Protein AF-A0A7T1HYG7-F1 (afdb_monomer_lite)

Foldseek 3Di:
DQFQQPPQLPDDDDDDDPLCVVCQQPQAVPRHHSNLVSNLQSVLCVVFQWKKKAWAAQPDDDPDPVVLVVCVVVVNPSSHTHIDIARPVFFDDFDDPDVVHATQKTKGKFFQDPPPDPPPDDDDQPDSVNSSVVVNDRRVYDPVDCQRIWIKMKHFDDDPPAGFWIKIWIWHKDQDPPDPVRIDTDDIDMDIDGPHRHGRMDIGGSRPADVVDDDGPVVVVVVVVVVVVVVVVVVVVVVVVVPPPDPDPPQPQPPVGDGDDDDDDPDDDDDDDDDDDDDPDDDDDDDPDDDDDDDDDDDDDDDDDDDD

pLDDT: mean 71.28, std 21.86, range [27.3, 95.12]

Sequence (308 aa):
MRTYAGMLSRGSWISLPSSLSSVLTDVDGRGTDLGVFLASADLLVLRDGAALVLVLPPEHSWPSEGDRQEALRRGDRLSLPRLQLVPRANCLNWELPVSYGLPGLIVWREPVNQASSPEADTAEAHGTAGAVKQQIQALLGDADAPDRWLYRSLALLHSGDAVTGMQVAHHPVCIDPQASSGWRFEEPVASTFEGIHRLPACWYTSDCSAFGDGELPHLGLAHQYLNHFRCKSEYEELLSRTALPVGVRMGMVDAMGNSQPGLWCWARTPAWTSPPMRPLSSWRSGPARWRSTGPGCRSSTTPCAVMP

Radius of gyration: 33.4 Å; chains: 1; bounding box: 82×83×107 Å

Structure (mmCIF, N/CA/C/O backbone):
data_AF-A0A7T1HYG7-F1
#
_entry.id   AF-A0A7T1HYG7-F1
#
loop_
_atom_site.group_PDB
_atom_site.id
_atom_site.type_symbol
_atom_site.label_atom_id
_atom_site.label_alt_id
_atom_site.label_comp_id
_atom_site.label_asym_id
_atom_site.label_entity_id
_atom_site.label_seq_id
_atom_site.pdbx_PDB_ins_code
_atom_site.Cartn_x
_atom_site.Cartn_y
_atom_site.Cartn_z
_atom_site.occupancy
_atom_site.B_iso_or_equiv
_atom_site.auth_seq_id
_atom_site.auth_comp_id
_atom_site.auth_asym_id
_atom_site.auth_atom_id
_atom_site.pdbx_PDB_model_num
ATOM 1 N N . MET A 1 1 ? 6.549 -23.471 -7.612 1.00 33.97 1 MET A N 1
ATOM 2 C CA . MET A 1 1 ? 5.734 -22.764 -8.623 1.00 33.97 1 MET A CA 1
ATOM 3 C C . MET A 1 1 ? 6.206 -21.323 -8.639 1.00 33.97 1 MET A C 1
ATOM 5 O O . MET A 1 1 ? 6.203 -20.722 -7.580 1.00 33.97 1 MET A O 1
ATOM 9 N N . ARG A 1 2 ? 6.695 -20.806 -9.771 1.00 40.88 2 ARG A N 1
ATOM 10 C CA . ARG A 1 2 ? 7.005 -19.375 -9.919 1.00 40.88 2 ARG A CA 1
ATOM 11 C C . ARG A 1 2 ? 5.737 -18.713 -10.446 1.00 40.88 2 ARG A C 1
ATOM 13 O O . ARG A 1 2 ? 5.299 -19.066 -11.537 1.00 40.88 2 ARG A O 1
ATOM 20 N N . THR A 1 3 ? 5.098 -17.869 -9.650 1.00 43.62 3 THR A N 1
ATOM 21 C CA . THR A 1 3 ? 3.906 -17.125 -10.068 1.00 43.62 3 THR A CA 1
ATOM 22 C C . THR A 1 3 ? 4.304 -16.102 -11.133 1.00 43.62 3 THR A C 1
ATOM 24 O O . THR A 1 3 ? 5.306 -15.401 -11.013 1.00 43.62 3 THR A O 1
ATOM 27 N N . TYR A 1 4 ? 3.564 -16.077 -12.239 1.00 51.44 4 TYR A N 1
ATOM 28 C CA . TYR A 1 4 ? 3.819 -15.169 -13.353 1.00 51.44 4 TYR A CA 1
ATOM 29 C C . TYR A 1 4 ? 3.112 -13.843 -13.073 1.00 51.44 4 TYR A C 1
ATOM 31 O O . TYR A 1 4 ? 1.906 -13.825 -12.831 1.00 51.44 4 TYR A O 1
ATOM 39 N N . ALA A 1 5 ? 3.841 -12.732 -13.123 1.00 49.97 5 ALA A N 1
ATOM 40 C CA . ALA A 1 5 ? 3.214 -11.418 -13.118 1.00 49.97 5 ALA A CA 1
ATOM 41 C C . ALA A 1 5 ? 2.397 -11.200 -14.410 1.00 49.97 5 ALA A C 1
ATOM 43 O O . ALA A 1 5 ? 2.736 -11.746 -15.464 1.00 49.97 5 ALA A O 1
ATOM 44 N N . GLY A 1 6 ? 1.300 -10.439 -14.320 1.00 55.00 6 GLY A N 1
ATOM 45 C CA . GLY A 1 6 ? 0.281 -10.341 -15.379 1.00 55.00 6 GLY A CA 1
ATOM 46 C C . GLY A 1 6 ? -0.979 -11.177 -15.117 1.00 55.00 6 GLY A C 1
ATOM 47 O O . GLY A 1 6 ? -1.851 -11.273 -15.981 1.00 55.00 6 GLY A O 1
ATOM 48 N N . MET A 1 7 ? -1.069 -11.817 -13.946 1.00 59.44 7 MET A N 1
ATOM 49 C CA . MET A 1 7 ? -2.212 -12.640 -13.539 1.00 59.44 7 MET A CA 1
ATOM 50 C C . MET A 1 7 ? -3.442 -11.793 -13.190 1.00 59.44 7 MET A C 1
ATOM 52 O O . MET A 1 7 ? -4.563 -12.229 -13.444 1.00 59.44 7 MET A O 1
ATOM 56 N N . LEU A 1 8 ? -3.247 -10.590 -12.635 1.00 62.50 8 LEU A N 1
ATOM 57 C CA . LEU A 1 8 ? -4.354 -9.736 -12.198 1.00 62.50 8 LEU A CA 1
ATOM 58 C C . LEU A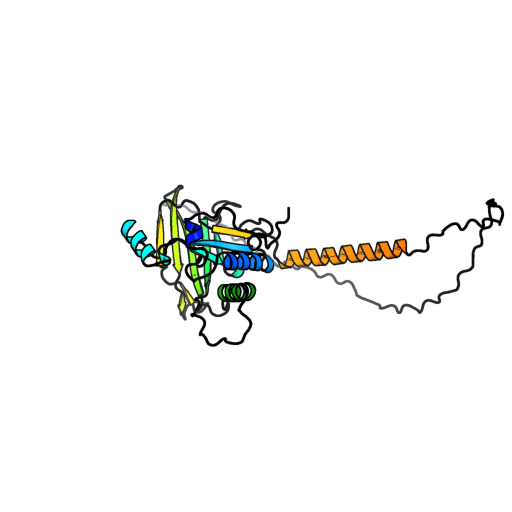 1 8 ? -4.967 -8.938 -13.357 1.00 62.50 8 LEU A C 1
ATOM 60 O O . LEU A 1 8 ? -6.163 -8.671 -13.349 1.00 62.50 8 LEU A O 1
ATOM 64 N N . SER A 1 9 ? -4.177 -8.603 -14.379 1.00 59.38 9 SER A N 1
ATOM 65 C CA . SER A 1 9 ? -4.611 -7.800 -15.535 1.00 59.38 9 SER A CA 1
ATOM 66 C C . SER A 1 9 ? -5.253 -8.582 -16.690 1.00 59.38 9 SER A C 1
ATOM 68 O O . SER A 1 9 ? -5.852 -7.973 -17.575 1.00 59.38 9 SER A O 1
ATOM 70 N N . ARG A 1 10 ? -5.139 -9.918 -16.723 1.00 57.75 10 ARG A N 1
ATOM 71 C CA . ARG A 1 10 ? -5.624 -10.764 -17.840 1.00 57.75 10 ARG A CA 1
ATOM 72 C C . ARG A 1 10 ? -6.901 -11.560 -17.548 1.00 57.75 10 ARG A C 1
ATOM 74 O O . ARG A 1 10 ? -7.353 -12.313 -18.410 1.00 57.75 10 ARG A O 1
ATOM 81 N N . GLY A 1 11 ? -7.479 -11.419 -16.357 1.00 59.69 11 GLY A N 1
ATOM 82 C CA . GLY A 1 11 ? -8.716 -12.103 -15.981 1.00 59.69 11 GLY A CA 1
ATOM 83 C C . GLY A 1 11 ? -9.961 -11.398 -16.523 1.00 59.69 11 GLY A C 1
ATOM 84 O O . GLY A 1 11 ? -10.092 -10.185 -16.398 1.00 59.69 11 GLY A O 1
ATOM 85 N N . SER A 1 12 ? -10.904 -12.158 -17.085 1.00 66.00 12 SER A N 1
ATOM 86 C CA . SER A 1 12 ? -12.291 -11.685 -17.173 1.00 66.00 12 SER A CA 1
ATOM 87 C C . SER A 1 12 ? -12.934 -11.838 -15.795 1.00 66.00 12 SER A C 1
ATOM 89 O O . SER A 1 12 ? -12.761 -12.864 -15.133 1.00 66.00 12 SER A O 1
ATOM 91 N N . TRP A 1 13 ? -13.628 -10.803 -15.326 1.00 71.56 13 TRP A N 1
ATOM 92 C CA . TRP A 1 13 ? -14.206 -10.809 -13.988 1.00 71.56 13 TRP A CA 1
ATOM 93 C C . TRP A 1 13 ? -15.435 -11.717 -13.944 1.00 71.56 13 TRP A C 1
ATOM 95 O O . TRP A 1 13 ? -16.441 -11.443 -14.596 1.00 71.56 13 TRP A O 1
ATOM 105 N N . ILE A 1 14 ? -15.371 -12.791 -13.160 1.00 74.50 14 ILE A N 1
ATOM 106 C CA . ILE A 1 14 ? -16.508 -13.687 -12.942 1.00 74.50 14 ILE A CA 1
ATOM 107 C C . ILE A 1 14 ? -17.106 -13.344 -11.577 1.00 74.50 14 ILE A C 1
ATOM 109 O O . ILE A 1 14 ? -16.410 -13.395 -10.565 1.00 74.50 14 ILE A O 1
ATOM 113 N N . SER A 1 15 ? -18.399 -13.004 -11.545 1.00 76.19 15 SER A N 1
ATOM 114 C CA . SER A 1 15 ? -19.173 -12.781 -10.309 1.00 76.19 15 SER A CA 1
ATOM 115 C C . SER A 1 15 ? -18.564 -11.758 -9.334 1.00 76.19 15 SER A C 1
ATOM 117 O O . SER A 1 15 ? -18.325 -12.065 -8.167 1.00 76.19 15 SER A O 1
ATOM 119 N N . LEU A 1 16 ? -18.316 -10.529 -9.797 1.00 79.81 16 LEU A N 1
ATOM 120 C CA . LEU A 1 16 ? -17.882 -9.449 -8.907 1.00 79.81 16 LEU A CA 1
ATOM 121 C C . LEU A 1 16 ? -18.952 -9.142 -7.845 1.00 79.81 16 LEU A C 1
ATOM 123 O O . LEU A 1 16 ? -20.131 -9.017 -8.187 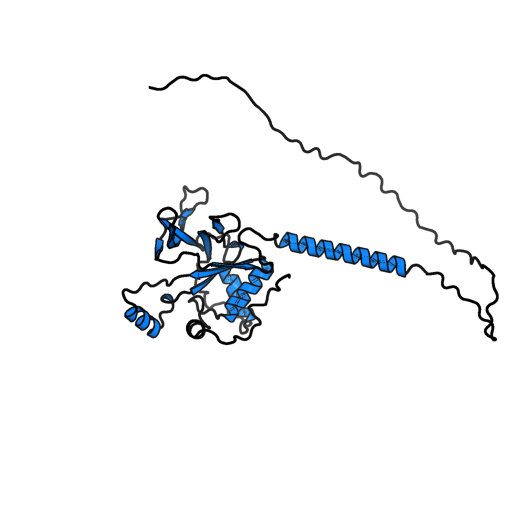1.00 79.81 16 LEU A O 1
ATOM 127 N N . PRO A 1 17 ? -18.563 -8.955 -6.570 1.00 83.38 17 PRO A N 1
ATOM 128 C CA . PRO A 1 17 ? -19.471 -8.453 -5.549 1.00 83.38 17 PRO A CA 1
ATOM 129 C C . PRO A 1 17 ? -20.102 -7.123 -5.974 1.00 83.38 17 PRO A C 1
ATOM 131 O O . PRO A 1 17 ? -19.456 -6.290 -6.618 1.00 83.38 17 PRO A O 1
ATOM 134 N N . SER A 1 18 ? -21.355 -6.892 -5.584 1.00 80.12 18 SER A N 1
ATOM 135 C CA . SER A 1 18 ? -22.083 -5.659 -5.916 1.00 80.12 18 SER A CA 1
ATOM 136 C C . SER A 1 18 ? -21.391 -4.404 -5.376 1.00 80.12 18 SER A C 1
ATOM 138 O O . SER A 1 18 ? -21.381 -3.376 -6.048 1.00 80.12 18 SER A O 1
ATOM 140 N N . SER A 1 19 ? -20.758 -4.510 -4.205 1.00 79.06 19 SER A N 1
ATOM 141 C CA . SER A 1 19 ? -19.979 -3.439 -3.575 1.00 79.06 19 SER A CA 1
ATOM 142 C C . SER A 1 19 ? -18.754 -3.016 -4.383 1.00 79.06 19 SER A C 1
ATOM 144 O O . SER A 1 19 ? -18.386 -1.850 -4.348 1.00 79.06 19 SER A O 1
ATOM 146 N N . LEU A 1 20 ? -18.126 -3.944 -5.107 1.00 80.19 20 LEU A N 1
ATOM 147 C CA . LEU A 1 20 ? -16.963 -3.658 -5.947 1.00 80.19 20 LEU A CA 1
ATOM 148 C C . LEU A 1 20 ? -17.396 -3.264 -7.364 1.00 80.19 20 LEU A C 1
ATOM 150 O O . LEU A 1 20 ? -16.819 -2.365 -7.965 1.00 80.19 20 LEU A O 1
ATOM 154 N N . SER A 1 21 ? -18.476 -3.871 -7.865 1.00 83.00 21 SER A N 1
ATOM 155 C CA . SER A 1 21 ? -19.067 -3.547 -9.169 1.00 83.00 21 SER A CA 1
ATOM 156 C C . SER A 1 21 ? -19.493 -2.076 -9.275 1.00 83.00 21 SER A C 1
ATOM 158 O O . SER A 1 21 ? -19.389 -1.486 -10.345 1.00 83.00 21 SER A O 1
ATOM 160 N N . SER A 1 22 ? -19.937 -1.461 -8.173 1.00 80.88 22 SER A N 1
ATOM 161 C CA . SER A 1 22 ? -20.346 -0.047 -8.126 1.00 80.88 22 SER A CA 1
ATOM 162 C C . SER A 1 22 ? -19.184 0.957 -8.096 1.00 80.88 22 SER A C 1
ATOM 164 O O . SER A 1 22 ? -19.414 2.169 -8.190 1.00 80.88 22 SER A O 1
ATOM 166 N N . VAL A 1 23 ? -17.950 0.466 -7.949 1.00 82.75 23 VAL A N 1
ATOM 167 C CA . VAL A 1 23 ? -16.724 1.260 -7.763 1.00 82.75 23 VAL A CA 1
ATOM 168 C C . VAL A 1 23 ? -15.646 0.859 -8.785 1.00 82.75 23 VAL A C 1
ATOM 170 O O . VAL A 1 23 ? -14.501 1.278 -8.688 1.00 82.75 23 VAL A O 1
ATOM 173 N N . LEU A 1 24 ? -16.001 0.070 -9.808 1.00 85.00 24 LEU A N 1
ATOM 174 C CA . LEU A 1 24 ? -15.048 -0.462 -10.790 1.00 85.00 24 LEU A CA 1
ATOM 175 C C . LEU A 1 24 ? -14.178 0.610 -11.446 1.00 85.00 24 LEU A C 1
ATOM 177 O O . LEU A 1 24 ? -12.996 0.375 -11.648 1.00 85.00 24 LEU A O 1
ATOM 181 N N . THR A 1 25 ? -14.754 1.773 -11.734 1.00 85.38 25 THR A N 1
ATOM 182 C CA . THR A 1 25 ? -14.077 2.883 -12.412 1.00 85.38 25 THR A CA 1
ATOM 183 C C . THR A 1 25 ? -13.401 3.869 -11.453 1.00 85.38 25 THR A C 1
ATOM 185 O O . THR A 1 25 ? -12.898 4.887 -11.912 1.00 85.38 25 THR A O 1
ATOM 188 N N . ASP A 1 26 ? -13.456 3.640 -10.137 1.00 87.25 26 ASP A N 1
ATOM 189 C CA . ASP A 1 26 ? -12.929 4.564 -9.123 1.00 87.25 26 ASP A CA 1
ATOM 190 C C . ASP A 1 26 ? -12.521 3.831 -7.833 1.00 87.25 26 ASP A C 1
ATOM 192 O O . ASP A 1 26 ? -13.062 4.063 -6.751 1.00 87.25 26 ASP A O 1
ATOM 196 N N . VAL A 1 27 ? -11.586 2.888 -7.942 1.00 88.12 27 VAL A N 1
ATOM 197 C CA . VAL A 1 27 ? -11.218 2.019 -6.810 1.00 88.12 27 VAL A CA 1
ATOM 198 C C . VAL A 1 27 ? -10.397 2.719 -5.732 1.00 88.12 27 VAL A C 1
ATOM 200 O O . VAL A 1 27 ? -10.366 2.259 -4.591 1.00 88.12 27 VAL A O 1
ATOM 203 N N . ASP A 1 28 ? -9.729 3.812 -6.085 1.00 85.31 28 ASP A N 1
ATOM 204 C CA . ASP A 1 28 ? -8.828 4.581 -5.226 1.00 85.31 28 ASP A CA 1
ATOM 205 C C . ASP A 1 28 ? -9.413 5.934 -4.785 1.00 85.31 28 ASP A C 1
ATOM 207 O O . ASP A 1 28 ? -8.754 6.678 -4.055 1.00 85.31 28 ASP A O 1
ATOM 211 N N . GLY A 1 29 ? -10.650 6.254 -5.190 1.00 81.88 29 GLY A N 1
ATOM 212 C CA . GLY A 1 29 ? -11.298 7.554 -4.971 1.00 81.88 29 GLY A CA 1
ATOM 213 C C . GLY A 1 29 ? -10.712 8.690 -5.813 1.00 81.88 29 GLY A C 1
ATOM 214 O O . GLY A 1 29 ? -10.966 9.856 -5.512 1.00 81.88 29 GLY A O 1
ATOM 215 N N . ARG A 1 30 ? -9.881 8.370 -6.815 1.00 79.06 30 ARG A N 1
ATOM 216 C CA . ARG A 1 30 ? -9.241 9.322 -7.737 1.00 79.06 30 ARG A CA 1
ATOM 217 C C . ARG A 1 30 ? -9.629 9.072 -9.201 1.00 79.06 30 ARG A C 1
ATOM 219 O O . ARG A 1 30 ? -9.096 9.730 -10.090 1.00 79.06 30 ARG A O 1
ATOM 226 N N . GLY A 1 31 ? -10.559 8.154 -9.454 1.00 82.31 31 GLY A N 1
ATOM 227 C CA . GLY A 1 31 ? -11.039 7.778 -10.782 1.00 82.31 31 GLY A CA 1
ATOM 228 C C . GLY A 1 31 ? -10.222 6.677 -11.459 1.00 82.31 31 GLY A C 1
ATOM 229 O O . GLY A 1 31 ? -10.315 6.522 -12.678 1.00 82.31 31 GLY A O 1
ATOM 230 N N . THR A 1 32 ? -9.404 5.924 -10.715 1.00 86.19 32 THR A N 1
ATOM 231 C CA . THR A 1 32 ? -8.663 4.801 -11.296 1.00 86.19 32 THR A CA 1
ATOM 232 C C . THR A 1 32 ? -9.579 3.593 -11.467 1.00 86.19 32 THR A C 1
ATOM 234 O O . THR A 1 32 ? -10.180 3.101 -10.511 1.00 86.19 32 THR A O 1
ATOM 237 N N . ASP A 1 33 ? -9.636 3.064 -12.688 1.00 89.00 33 ASP A N 1
ATOM 238 C CA . ASP A 1 33 ? -10.312 1.801 -12.976 1.00 89.00 33 ASP A CA 1
ATOM 239 C C . ASP A 1 33 ? -9.570 0.606 -12.354 1.00 89.00 33 ASP A C 1
ATOM 241 O O . ASP A 1 33 ? -8.338 0.549 -12.355 1.00 89.00 33 ASP A O 1
ATOM 245 N N . LEU A 1 34 ? -10.311 -0.391 -11.866 1.00 88.12 34 LEU A N 1
ATOM 246 C CA . LEU A 1 34 ? -9.751 -1.590 -11.244 1.00 88.12 34 LEU A CA 1
ATOM 247 C C . LEU A 1 34 ? -8.762 -2.320 -12.165 1.00 88.12 34 LEU A C 1
ATOM 249 O O . LEU A 1 34 ? -7.729 -2.802 -11.704 1.00 88.12 34 LEU A O 1
ATOM 253 N N . GLY A 1 35 ? -9.048 -2.401 -13.466 1.00 87.38 35 GLY A N 1
ATOM 254 C CA . GLY A 1 35 ? -8.152 -3.015 -14.440 1.00 87.38 35 GLY A CA 1
ATOM 255 C C . GLY A 1 35 ? -6.838 -2.248 -14.571 1.00 87.38 35 GLY A C 1
ATOM 256 O O . GLY A 1 35 ? -5.769 -2.859 -14.580 1.00 87.38 35 GLY A O 1
ATOM 257 N N . VAL A 1 36 ? -6.898 -0.911 -14.599 1.00 88.38 36 VAL A N 1
ATOM 258 C CA . VAL A 1 36 ? -5.706 -0.042 -14.609 1.00 88.38 36 VAL A CA 1
ATOM 259 C C . VAL A 1 36 ? -4.917 -0.189 -13.309 1.00 88.38 36 VAL A C 1
ATOM 261 O O . VAL A 1 36 ? -3.690 -0.305 -13.349 1.00 88.38 36 VAL A O 1
ATOM 264 N N . PHE A 1 37 ? -5.601 -0.245 -12.165 1.00 90.50 37 PHE A N 1
ATOM 265 C CA . PHE A 1 37 ? -4.991 -0.449 -10.851 1.00 90.50 37 PHE A CA 1
ATOM 266 C C . PHE A 1 37 ? -4.203 -1.764 -10.800 1.00 90.50 37 PHE A C 1
ATOM 268 O O . PHE A 1 37 ? -3.020 -1.783 -10.457 1.00 90.50 37 PHE A O 1
ATOM 275 N N . LEU A 1 38 ? -4.839 -2.866 -11.198 1.00 89.69 38 LEU A N 1
ATOM 276 C CA . LEU A 1 38 ? -4.246 -4.200 -11.155 1.00 89.69 38 LEU A CA 1
ATOM 277 C C . LEU A 1 38 ? -3.132 -4.378 -12.193 1.00 89.69 38 LEU A C 1
ATOM 279 O O . LEU A 1 38 ? -2.099 -4.970 -11.884 1.00 89.69 38 LEU A O 1
ATOM 283 N N . ALA A 1 39 ? -3.284 -3.810 -13.392 1.00 88.50 39 ALA A N 1
ATOM 284 C CA . ALA A 1 39 ? -2.212 -3.773 -14.386 1.00 88.50 39 ALA A CA 1
ATOM 285 C C . ALA A 1 39 ? -1.004 -2.956 -13.904 1.00 88.50 39 ALA A C 1
ATOM 287 O O . ALA A 1 39 ? 0.141 -3.356 -14.121 1.00 88.50 39 ALA A O 1
ATOM 288 N N . SER A 1 40 ? -1.242 -1.847 -13.199 1.00 89.50 40 SER A N 1
ATOM 289 C CA . SER A 1 40 ? -0.171 -1.066 -12.573 1.00 89.50 40 SER A CA 1
ATOM 290 C C . SER A 1 40 ? 0.543 -1.873 -11.488 1.00 89.50 40 SER A C 1
ATOM 292 O O . SER A 1 40 ? 1.772 -1.873 -11.441 1.00 89.50 40 SER A O 1
ATOM 294 N N . ALA A 1 41 ? -0.201 -2.616 -10.662 1.00 89.94 41 ALA A N 1
ATOM 295 C CA . ALA A 1 41 ? 0.373 -3.500 -9.649 1.00 89.94 41 ALA A CA 1
ATOM 296 C C . ALA A 1 41 ? 1.235 -4.608 -10.279 1.00 89.94 41 ALA A C 1
ATOM 298 O O . ALA A 1 41 ? 2.360 -4.828 -9.836 1.00 89.94 41 ALA A O 1
ATOM 299 N N . ASP A 1 42 ? 0.756 -5.252 -11.350 1.00 87.69 42 ASP A N 1
ATOM 300 C CA . ASP A 1 42 ? 1.515 -6.262 -12.100 1.00 87.69 42 ASP A CA 1
ATOM 301 C C . ASP A 1 42 ? 2.843 -5.700 -12.638 1.00 87.69 42 ASP A C 1
ATOM 303 O O . ASP A 1 42 ? 3.889 -6.338 -12.502 1.00 87.69 42 ASP A O 1
ATOM 307 N N . LEU A 1 43 ? 2.826 -4.498 -13.224 1.00 86.19 43 LEU A N 1
ATOM 308 C CA . LEU A 1 43 ? 4.038 -3.858 -13.745 1.00 86.19 43 LEU A CA 1
ATOM 309 C C . LEU A 1 43 ? 5.007 -3.427 -12.638 1.00 86.19 43 LEU A C 1
ATOM 311 O O . LEU A 1 43 ? 6.217 -3.578 -12.809 1.00 86.19 43 LEU A O 1
ATOM 315 N N . LEU A 1 44 ? 4.505 -2.926 -11.506 1.00 87.38 44 LEU A N 1
ATOM 316 C CA . LEU A 1 44 ? 5.347 -2.612 -10.349 1.00 87.38 44 LEU A CA 1
ATOM 317 C C . LEU A 1 44 ? 6.013 -3.873 -9.794 1.00 87.38 44 LEU A C 1
ATOM 319 O O . LEU A 1 44 ? 7.209 -3.853 -9.525 1.00 87.38 44 LEU A O 1
ATOM 323 N N . VAL A 1 45 ? 5.285 -4.988 -9.702 1.00 86.00 45 VAL A N 1
ATOM 324 C CA . VAL A 1 45 ? 5.856 -6.275 -9.279 1.00 86.00 45 VAL A CA 1
ATOM 325 C C . VAL A 1 45 ? 6.891 -6.792 -10.274 1.00 86.00 45 VAL A C 1
ATOM 327 O O . VAL A 1 45 ? 7.936 -7.281 -9.856 1.00 86.00 45 VAL A O 1
ATOM 330 N N . LEU A 1 46 ? 6.652 -6.664 -11.581 1.00 83.12 46 LEU A N 1
ATOM 331 C CA . LEU A 1 46 ? 7.642 -7.038 -12.598 1.00 83.12 46 LEU A CA 1
ATOM 332 C C . LEU A 1 46 ? 8.931 -6.227 -12.490 1.00 83.12 46 LEU A C 1
ATOM 334 O O . LEU A 1 46 ? 10.013 -6.768 -12.714 1.00 83.12 46 LEU A O 1
ATOM 338 N N . ARG A 1 47 ? 8.815 -4.935 -12.184 1.00 82.38 47 ARG A N 1
ATOM 339 C CA . ARG A 1 47 ? 9.956 -4.023 -12.125 1.00 82.38 47 ARG A CA 1
ATOM 340 C C . ARG A 1 47 ? 10.716 -4.120 -10.802 1.00 82.38 47 ARG A C 1
ATOM 342 O O . ARG A 1 47 ? 11.938 -4.228 -10.814 1.00 82.38 47 ARG A O 1
ATOM 349 N N . ASP A 1 48 ? 9.993 -4.091 -9.684 1.00 81.38 48 ASP A N 1
ATOM 350 C CA . ASP A 1 48 ? 10.550 -3.930 -8.334 1.00 81.38 48 ASP A CA 1
ATOM 351 C C . ASP A 1 48 ? 10.516 -5.229 -7.508 1.00 81.38 48 ASP A C 1
ATOM 353 O O . ASP A 1 48 ? 10.986 -5.260 -6.369 1.00 81.38 48 ASP A O 1
ATOM 357 N N . GLY A 1 49 ? 9.937 -6.305 -8.048 1.00 80.56 49 GLY A N 1
ATOM 358 C CA . GLY A 1 49 ? 9.744 -7.601 -7.387 1.00 80.56 49 GLY A CA 1
ATOM 359 C C . GLY A 1 49 ? 8.508 -7.668 -6.482 1.00 80.56 49 GLY A C 1
ATOM 360 O O . GLY A 1 49 ? 7.961 -8.751 -6.270 1.00 80.56 49 GLY A O 1
ATOM 361 N N . ALA A 1 50 ? 8.040 -6.522 -5.981 1.00 87.12 50 ALA A N 1
ATOM 362 C CA . ALA A 1 50 ? 6.902 -6.421 -5.076 1.00 87.12 50 ALA A CA 1
ATOM 363 C C . ALA A 1 50 ? 6.177 -5.071 -5.190 1.00 87.12 50 ALA A C 1
ATOM 365 O O . ALA A 1 50 ? 6.769 -4.071 -5.599 1.00 87.12 50 ALA A O 1
ATOM 366 N N . ALA A 1 51 ? 4.922 -5.030 -4.753 1.00 91.12 51 ALA A N 1
ATOM 367 C CA . ALA A 1 51 ? 4.164 -3.810 -4.509 1.00 91.12 51 ALA A CA 1
ATOM 368 C C . ALA A 1 51 ? 3.273 -3.990 -3.274 1.00 91.12 51 ALA A C 1
ATOM 370 O O . ALA A 1 51 ? 2.782 -5.084 -3.000 1.00 91.12 51 ALA A O 1
ATOM 371 N N . LEU A 1 52 ? 3.043 -2.912 -2.532 1.00 93.00 52 LEU A N 1
ATOM 372 C CA . LEU A 1 52 ? 2.138 -2.920 -1.392 1.00 93.00 52 LEU A CA 1
ATOM 373 C C . LEU A 1 52 ? 0.743 -2.486 -1.850 1.00 93.00 52 LEU A C 1
ATOM 375 O O . LEU A 1 52 ? 0.580 -1.428 -2.455 1.00 93.00 52 LEU A O 1
ATOM 379 N N . VAL A 1 53 ? -0.261 -3.300 -1.538 1.00 93.81 53 VAL A N 1
ATOM 380 C CA . VAL A 1 53 ? -1.676 -2.999 -1.772 1.00 93.81 53 VAL A CA 1
ATOM 381 C C . VAL A 1 53 ? -2.355 -2.831 -0.419 1.00 93.81 53 VAL A C 1
ATOM 383 O O . VAL A 1 53 ? -2.330 -3.742 0.405 1.00 93.81 53 VAL A O 1
ATOM 386 N N . LEU A 1 54 ? -2.956 -1.673 -0.178 1.00 94.06 54 LEU A N 1
ATOM 387 C CA . LEU A 1 54 ? -3.658 -1.342 1.062 1.00 94.06 54 LEU A CA 1
ATOM 388 C C . LEU A 1 54 ? -5.143 -1.119 0.777 1.00 94.06 54 LEU A C 1
ATOM 390 O O . LEU A 1 54 ? -5.502 -0.627 -0.293 1.00 94.06 54 LEU A O 1
ATOM 394 N N . VAL A 1 55 ? -5.995 -1.411 1.758 1.00 93.06 55 VAL A N 1
ATOM 395 C CA . VAL A 1 55 ? -7.368 -0.899 1.805 1.00 93.06 55 VAL A CA 1
ATOM 396 C C . VAL A 1 55 ? -7.422 0.173 2.881 1.00 93.06 55 VAL A C 1
ATOM 398 O O . VAL A 1 55 ? -7.342 -0.118 4.074 1.00 93.06 55 VAL A O 1
ATOM 401 N N . LEU A 1 56 ? -7.530 1.426 2.460 1.00 91.25 56 LEU A N 1
ATOM 402 C CA . LEU A 1 56 ? -7.666 2.549 3.372 1.00 91.25 56 LEU A CA 1
ATOM 403 C C . LEU A 1 56 ? -9.124 2.662 3.835 1.00 91.25 56 LEU A C 1
ATOM 405 O O . LEU A 1 56 ? -10.038 2.462 3.026 1.00 91.25 56 LEU A O 1
ATOM 409 N N . PRO A 1 57 ? -9.361 2.977 5.119 1.00 90.62 57 PRO A N 1
ATOM 410 C CA . PRO A 1 57 ? -10.702 3.266 5.597 1.00 90.62 57 PRO A CA 1
ATOM 411 C C . PRO A 1 57 ? -11.256 4.547 4.943 1.00 90.62 57 PRO A C 1
ATOM 413 O O . PRO A 1 57 ? -10.496 5.330 4.362 1.00 90.62 57 PRO A O 1
ATOM 416 N N . PRO A 1 58 ? -12.578 4.774 5.036 1.00 88.94 58 PRO A N 1
ATOM 417 C CA . PRO A 1 58 ? -13.192 6.027 4.611 1.00 88.94 58 PRO A CA 1
ATOM 418 C C . PRO A 1 58 ? -12.495 7.242 5.231 1.00 88.94 58 PRO A C 1
ATOM 420 O O . PRO A 1 58 ? -12.094 7.208 6.393 1.00 88.94 58 PRO A O 1
ATOM 423 N N . GLU A 1 59 ? -12.371 8.318 4.455 1.00 84.88 59 GLU A N 1
ATOM 424 C CA . GLU A 1 59 ? -11.845 9.596 4.963 1.00 84.88 59 GLU A CA 1
ATOM 425 C C . GLU A 1 59 ? -12.931 10.383 5.700 1.00 84.88 59 GLU A C 1
ATOM 427 O O . GLU A 1 59 ? -12.650 11.054 6.690 1.00 84.88 59 GLU A O 1
ATOM 432 N N . HIS A 1 60 ? -14.183 10.261 5.254 1.00 86.06 60 HIS A N 1
ATOM 433 C CA . HIS A 1 60 ? -15.325 10.867 5.925 1.00 86.06 60 HIS A CA 1
ATOM 434 C C . HIS A 1 60 ? -15.940 9.900 6.936 1.00 86.06 60 HIS A C 1
ATOM 436 O O . HIS A 1 60 ? -16.351 8.787 6.593 1.00 86.06 60 HIS A O 1
ATOM 442 N N . SER A 1 61 ? -16.044 10.352 8.184 1.00 82.31 61 SER A N 1
ATOM 443 C CA . SER A 1 61 ? -16.840 9.705 9.221 1.00 82.31 61 SER A CA 1
ATOM 444 C C . SER A 1 61 ? -18.227 10.347 9.283 1.00 82.31 61 SER A C 1
ATOM 446 O O . SER A 1 61 ? -18.371 11.568 9.229 1.00 82.31 61 SER A O 1
ATOM 448 N N . TRP A 1 62 ? -19.263 9.513 9.386 1.00 85.06 62 TRP A N 1
ATOM 449 C CA . TRP A 1 62 ? -20.652 9.966 9.461 1.00 85.06 62 TRP A CA 1
ATOM 450 C C . TRP A 1 62 ? -21.256 9.624 10.820 1.00 85.06 62 TRP A C 1
ATOM 452 O O . TRP A 1 62 ? -20.984 8.544 11.347 1.00 85.06 62 TRP A O 1
ATOM 462 N N . PRO A 1 63 ? -22.099 10.509 11.384 1.00 85.75 63 PRO A N 1
ATOM 463 C CA . PRO A 1 63 ? -22.728 10.279 12.681 1.00 85.75 63 PRO A CA 1
ATOM 464 C C . PRO A 1 63 ? -23.744 9.132 12.638 1.00 85.75 63 PRO A C 1
ATOM 466 O O . PRO A 1 63 ? -23.980 8.482 13.655 1.00 85.75 63 PRO A O 1
ATOM 469 N N . SER A 1 64 ? -24.334 8.860 11.471 1.00 90.75 64 SER A N 1
ATOM 470 C CA . SER A 1 64 ? -25.229 7.729 11.262 1.00 90.75 64 SER A CA 1
ATOM 471 C C . SER A 1 64 ? -24.987 7.042 9.918 1.00 90.75 64 SER A C 1
ATOM 473 O O . SER A 1 64 ? -24.523 7.646 8.948 1.00 90.75 64 SER A O 1
ATOM 475 N N . GLU A 1 65 ? -25.365 5.766 9.841 1.00 87.88 65 GLU A N 1
ATOM 476 C CA . GLU A 1 65 ? -25.342 5.006 8.588 1.00 87.88 65 GLU A CA 1
ATOM 477 C C . GLU A 1 65 ? -26.302 5.601 7.544 1.00 87.88 65 GLU A C 1
ATOM 479 O O . GLU A 1 65 ? -26.016 5.567 6.351 1.00 87.88 65 GLU A O 1
ATOM 484 N N . GLY A 1 66 ? -27.419 6.197 7.978 1.00 90.31 66 GLY A N 1
ATOM 485 C CA . GLY A 1 66 ? -28.361 6.873 7.082 1.00 90.31 66 GLY A CA 1
ATOM 486 C C . GLY A 1 66 ? -27.724 8.059 6.358 1.00 90.31 66 GLY A C 1
ATOM 487 O O . GLY A 1 66 ? -27.874 8.182 5.141 1.00 90.31 66 GLY A O 1
ATOM 488 N N . ASP A 1 67 ? -26.953 8.870 7.088 1.00 90.75 67 ASP A N 1
ATOM 489 C CA . ASP A 1 67 ? -26.228 10.016 6.527 1.00 90.75 67 ASP A CA 1
ATOM 490 C C . ASP A 1 67 ? -25.129 9.560 5.568 1.00 90.75 67 ASP A C 1
ATOM 492 O O . ASP A 1 67 ? -24.993 10.115 4.478 1.00 90.75 67 ASP A O 1
ATOM 496 N N . ARG A 1 68 ? -24.418 8.477 5.911 1.00 89.12 68 ARG A N 1
ATOM 497 C CA . ARG A 1 68 ? -23.436 7.854 5.012 1.00 89.12 68 ARG A CA 1
ATOM 498 C C . ARG A 1 68 ? -24.082 7.406 3.702 1.00 89.12 68 ARG A C 1
ATOM 500 O O . ARG A 1 68 ? -23.562 7.685 2.627 1.00 89.12 68 ARG A O 1
ATOM 507 N N . GLN A 1 69 ? -25.232 6.734 3.764 1.00 88.19 69 GLN A N 1
ATOM 508 C CA . GLN A 1 69 ? -25.949 6.275 2.569 1.00 88.19 69 GLN A CA 1
ATOM 509 C C . GLN A 1 69 ? -26.490 7.434 1.724 1.00 88.19 69 GLN A C 1
ATOM 511 O O . GLN A 1 69 ? -26.550 7.329 0.500 1.00 88.19 69 GLN A O 1
ATOM 516 N N . GLU A 1 70 ? -26.900 8.534 2.354 1.00 90.88 70 GLU A N 1
ATOM 517 C CA . GLU A 1 70 ? -27.303 9.756 1.655 1.00 90.88 70 GLU A CA 1
ATOM 518 C C . GLU A 1 70 ? -26.106 10.431 0.969 1.00 90.88 70 GLU A C 1
ATOM 520 O O . GLU A 1 70 ? -26.204 10.807 -0.198 1.00 90.88 70 GLU A O 1
ATOM 525 N N . ALA A 1 71 ? -24.954 10.514 1.638 1.00 88.50 71 ALA A N 1
ATOM 526 C CA . ALA A 1 71 ? -23.719 11.030 1.054 1.00 88.50 71 ALA A CA 1
ATOM 527 C C . ALA A 1 71 ? -23.261 10.191 -0.150 1.00 88.50 71 ALA A C 1
ATOM 529 O O . ALA A 1 71 ? -22.955 10.738 -1.210 1.00 88.50 71 ALA A O 1
ATOM 530 N N . LEU A 1 72 ? -23.326 8.861 -0.040 1.00 87.25 72 LEU A N 1
ATOM 531 C CA . LEU A 1 72 ? -23.047 7.949 -1.153 1.00 87.25 72 LEU A CA 1
ATOM 532 C C . LEU A 1 72 ? -24.011 8.151 -2.325 1.00 87.25 72 LEU A C 1
ATOM 534 O O . LEU A 1 72 ? -23.582 8.154 -3.478 1.00 87.25 72 LEU A O 1
ATOM 538 N N . ARG A 1 73 ? -25.303 8.374 -2.048 1.00 86.88 73 ARG A N 1
ATOM 539 C CA . ARG A 1 73 ? -26.300 8.710 -3.079 1.00 86.88 73 ARG A CA 1
ATOM 540 C C . ARG A 1 73 ? -26.014 10.050 -3.758 1.00 86.88 73 ARG A C 1
ATOM 542 O O . ARG A 1 73 ? -26.295 10.189 -4.944 1.00 86.88 73 ARG A O 1
ATOM 549 N N . ARG A 1 74 ? -25.410 11.001 -3.041 1.00 89.00 74 ARG A N 1
ATOM 550 C CA . ARG A 1 74 ? -24.911 12.276 -3.590 1.00 89.00 74 ARG A CA 1
ATOM 551 C C . ARG A 1 74 ? -23.571 12.145 -4.316 1.00 89.00 74 ARG A C 1
ATOM 553 O O . ARG A 1 74 ? -23.114 13.118 -4.904 1.00 89.00 74 ARG A O 1
ATOM 560 N N . GLY A 1 75 ? -22.971 10.956 -4.309 1.00 83.94 75 GLY A N 1
ATOM 561 C CA . GLY A 1 75 ? -21.726 10.663 -5.007 1.00 83.94 75 GLY A CA 1
ATOM 562 C C . GLY A 1 75 ? -20.462 10.872 -4.177 1.00 83.94 75 GLY A C 1
ATOM 563 O O . GLY A 1 75 ? -19.384 10.884 -4.761 1.00 83.94 75 GLY A O 1
ATOM 564 N N . ASP A 1 76 ? -20.549 11.005 -2.851 1.00 86.25 76 ASP A N 1
ATOM 565 C CA . ASP A 1 76 ? -19.361 11.109 -1.998 1.00 86.25 76 ASP A CA 1
ATOM 566 C C . ASP A 1 76 ? -18.614 9.769 -1.904 1.00 86.25 76 ASP A C 1
ATOM 568 O O . ASP A 1 76 ? -18.963 8.884 -1.122 1.00 86.25 76 ASP A O 1
ATOM 572 N N . ARG A 1 77 ? -17.556 9.619 -2.703 1.00 83.06 77 ARG A N 1
ATOM 573 C CA . ARG A 1 77 ? -16.733 8.401 -2.752 1.00 83.06 77 ARG A CA 1
ATOM 574 C C . ARG A 1 77 ? -15.735 8.296 -1.601 1.00 83.06 77 ARG A C 1
ATOM 576 O O . ARG A 1 77 ? -15.297 7.190 -1.292 1.00 83.06 77 ARG A O 1
ATOM 583 N N . LEU A 1 78 ? -15.440 9.392 -0.900 1.00 84.75 78 LEU A N 1
ATOM 584 C CA . LEU A 1 78 ? -14.530 9.386 0.254 1.00 84.75 78 LEU A CA 1
ATOM 585 C C . LEU A 1 78 ? -15.139 8.691 1.481 1.00 84.75 78 LEU A C 1
ATOM 587 O O . LEU A 1 78 ? -14.416 8.299 2.399 1.00 84.75 78 LEU A O 1
ATOM 591 N N . SER A 1 79 ? -16.454 8.469 1.449 1.00 86.56 79 SER A N 1
ATOM 592 C CA . SER A 1 79 ? -17.222 7.654 2.395 1.00 86.56 79 SER A CA 1
ATOM 593 C C . SER A 1 79 ? -17.063 6.137 2.213 1.00 86.56 79 SER A C 1
ATOM 595 O O . SER A 1 79 ? -17.597 5.359 3.013 1.00 86.56 79 SER A O 1
ATOM 597 N N . LEU A 1 80 ? -16.373 5.690 1.157 1.00 87.88 80 LEU A N 1
ATOM 598 C CA . LEU A 1 80 ? -16.069 4.281 0.910 1.00 87.88 80 LEU A CA 1
ATOM 599 C C . LEU A 1 80 ? -14.615 3.955 1.279 1.00 87.88 80 LEU A C 1
ATOM 601 O O . LEU A 1 80 ? -13.747 4.826 1.181 1.00 87.88 80 LEU A O 1
ATOM 605 N N . PRO A 1 81 ? -14.328 2.700 1.671 1.00 89.06 81 PRO A N 1
ATOM 606 C CA . PRO A 1 81 ? -12.964 2.192 1.700 1.00 89.06 81 PRO A CA 1
ATOM 607 C C . PRO A 1 81 ? -12.346 2.244 0.301 1.00 89.06 81 PRO A C 1
ATOM 609 O O . PRO A 1 81 ? -13.037 1.990 -0.688 1.00 89.06 81 PRO A O 1
ATOM 612 N N . ARG A 1 82 ? -11.049 2.540 0.220 1.00 90.81 82 ARG A N 1
ATOM 613 C CA . ARG A 1 82 ? -10.347 2.760 -1.053 1.00 90.81 82 ARG A CA 1
ATOM 614 C C . ARG A 1 82 ? -9.124 1.872 -1.166 1.00 90.81 82 ARG A C 1
ATOM 616 O O . ARG A 1 82 ? -8.435 1.632 -0.176 1.00 90.81 82 ARG A O 1
ATOM 623 N N . LEU A 1 83 ? -8.839 1.402 -2.373 1.00 92.19 83 LEU A N 1
ATOM 624 C CA . LEU A 1 83 ? -7.596 0.707 -2.669 1.00 92.19 83 LEU A CA 1
ATOM 625 C C . LEU A 1 83 ? -6.472 1.719 -2.853 1.00 92.19 83 LEU A C 1
ATOM 627 O O . LEU A 1 83 ? -6.603 2.684 -3.596 1.00 92.19 83 LEU A O 1
ATOM 631 N N . GLN A 1 84 ? -5.340 1.459 -2.215 1.00 93.25 84 GLN A N 1
ATOM 632 C CA . GLN A 1 84 ? -4.127 2.242 -2.380 1.00 93.25 84 GLN A CA 1
ATOM 633 C C . GLN A 1 84 ? -3.008 1.319 -2.851 1.00 93.25 84 GLN A C 1
ATOM 635 O O . GLN A 1 84 ? -2.689 0.322 -2.202 1.00 93.25 84 GLN A O 1
ATOM 640 N N . LEU A 1 85 ? -2.399 1.675 -3.980 1.00 93.81 85 LEU A N 1
ATOM 641 C CA . LEU A 1 85 ? -1.203 1.019 -4.494 1.00 93.81 85 LEU A CA 1
ATOM 642 C C . LEU A 1 85 ? 0.022 1.825 -4.066 1.00 93.81 85 LEU A C 1
ATOM 644 O O . LEU A 1 85 ? 0.075 3.038 -4.258 1.00 93.81 85 LEU A O 1
ATOM 648 N N . VAL A 1 86 ? 1.007 1.153 -3.484 1.00 93.62 86 VAL A N 1
ATOM 649 C CA . VAL A 1 86 ? 2.251 1.762 -3.012 1.00 93.62 86 VAL A CA 1
ATOM 650 C C . VAL A 1 86 ? 3.425 1.005 -3.643 1.00 93.62 86 VAL A C 1
ATOM 652 O O . VAL A 1 86 ? 3.585 -0.196 -3.401 1.00 93.62 86 VAL A O 1
ATOM 655 N N . PRO A 1 87 ? 4.266 1.671 -4.459 1.00 91.88 87 PRO A N 1
ATOM 656 C CA . PRO A 1 87 ? 5.486 1.066 -4.986 1.00 91.88 87 PRO A CA 1
ATOM 657 C C . PRO A 1 87 ? 6.412 0.590 -3.865 1.00 91.88 87 PRO A C 1
ATOM 659 O O . PRO A 1 87 ? 6.489 1.232 -2.816 1.00 91.88 87 PRO A O 1
ATOM 662 N N . ARG A 1 88 ? 7.190 -0.477 -4.099 1.00 89.69 88 ARG A N 1
ATOM 663 C CA . ARG A 1 88 ? 8.140 -1.011 -3.103 1.00 89.69 88 ARG A CA 1
ATOM 664 C C . ARG A 1 88 ? 9.062 0.068 -2.531 1.00 89.69 88 ARG A C 1
ATOM 666 O O . ARG A 1 88 ? 9.268 0.105 -1.327 1.00 89.69 88 ARG A O 1
ATOM 673 N N . ALA A 1 89 ? 9.569 0.964 -3.380 1.00 88.69 89 ALA A N 1
ATOM 674 C CA . ALA A 1 89 ? 10.458 2.059 -2.980 1.00 88.69 89 ALA A CA 1
ATOM 675 C C . ALA A 1 89 ? 9.806 3.096 -2.043 1.00 88.69 89 ALA A C 1
ATOM 677 O O . ALA A 1 89 ? 10.509 3.855 -1.380 1.00 88.69 89 ALA A O 1
ATOM 678 N N . ASN A 1 90 ? 8.473 3.141 -1.998 1.00 91.94 90 ASN A N 1
ATOM 679 C CA . ASN A 1 90 ? 7.706 4.075 -1.178 1.00 91.94 90 ASN A CA 1
ATOM 680 C C . ASN A 1 90 ? 7.144 3.430 0.095 1.00 91.94 90 ASN A C 1
ATOM 682 O O . ASN A 1 90 ? 6.609 4.140 0.944 1.00 91.94 90 ASN A O 1
ATOM 686 N N . CYS A 1 91 ? 7.294 2.113 0.260 1.00 92.12 91 CYS A N 1
ATOM 687 C CA . CYS A 1 91 ? 7.092 1.427 1.530 1.00 92.12 91 CYS A CA 1
ATOM 688 C C . CYS A 1 91 ? 8.365 1.592 2.373 1.00 92.12 91 CYS A C 1
ATOM 690 O O . CYS A 1 91 ? 9.380 0.952 2.108 1.00 92.12 91 CYS A O 1
ATOM 692 N N . LEU A 1 92 ? 8.324 2.494 3.352 1.00 90.94 92 LEU A N 1
ATOM 693 C CA . LEU A 1 92 ? 9.512 2.987 4.052 1.00 90.94 92 LEU A CA 1
ATOM 694 C C . LEU A 1 92 ? 9.910 2.105 5.229 1.00 90.94 92 LEU A C 1
ATOM 696 O O . LEU A 1 92 ? 11.096 1.889 5.465 1.00 90.94 92 LEU A O 1
ATOM 700 N N . ASN A 1 93 ? 8.925 1.632 5.990 1.00 90.75 93 ASN A N 1
ATOM 701 C CA . ASN A 1 93 ? 9.168 0.808 7.163 1.00 90.75 93 ASN A CA 1
ATOM 702 C C . ASN A 1 93 ? 7.977 -0.113 7.431 1.00 90.75 93 ASN A C 1
ATOM 704 O O . ASN A 1 93 ? 6.843 0.201 7.071 1.00 90.75 93 ASN A O 1
ATOM 708 N N . TRP A 1 94 ? 8.228 -1.239 8.082 1.00 91.50 94 TRP A N 1
ATOM 709 C CA . TRP A 1 94 ? 7.193 -2.133 8.581 1.00 91.50 94 TRP A CA 1
ATOM 710 C C . TRP A 1 94 ? 7.689 -2.845 9.833 1.00 91.50 94 TRP A C 1
ATOM 712 O O . TRP A 1 94 ? 8.881 -3.100 9.995 1.00 91.50 94 TRP A O 1
ATOM 722 N N . GLU A 1 95 ? 6.758 -3.197 10.708 1.00 90.38 95 GLU A N 1
ATOM 723 C CA . GLU A 1 95 ? 7.043 -3.967 11.911 1.00 90.38 95 GLU A CA 1
ATOM 724 C C . GLU A 1 95 ? 6.279 -5.281 11.864 1.00 90.38 95 GLU A C 1
ATOM 726 O O . GLU A 1 95 ? 5.073 -5.303 11.599 1.00 90.38 95 GLU A O 1
ATOM 731 N N . LEU A 1 96 ? 6.987 -6.375 12.135 1.00 88.44 96 LEU A N 1
ATOM 732 C CA . LEU A 1 96 ? 6.409 -7.701 12.291 1.00 88.44 96 LEU A CA 1
ATOM 733 C C . LEU A 1 96 ? 6.404 -8.035 13.791 1.00 88.44 96 LEU A C 1
ATOM 735 O O . LEU A 1 96 ? 7.477 -8.297 14.337 1.00 88.44 96 LEU A O 1
ATOM 739 N N . PRO A 1 97 ? 5.237 -8.059 14.466 1.00 82.44 97 PRO A N 1
ATOM 740 C CA . PRO A 1 97 ? 5.146 -8.418 15.886 1.00 82.44 97 PRO A CA 1
ATOM 741 C C . PRO A 1 97 ? 5.698 -9.817 16.183 1.00 82.44 97 PRO A C 1
ATOM 743 O O . PRO A 1 97 ? 6.145 -10.110 17.288 1.00 82.44 97 PRO A O 1
ATOM 746 N N . VAL A 1 98 ? 5.667 -10.694 15.178 1.00 81.50 98 VAL A N 1
ATOM 747 C CA . VAL A 1 98 ? 6.247 -12.036 15.204 1.00 81.50 98 VAL A CA 1
ATOM 748 C C . VAL A 1 98 ? 7.097 -12.197 13.951 1.00 81.50 98 VAL A C 1
ATOM 750 O O . VAL A 1 98 ? 6.656 -11.825 12.863 1.00 81.50 98 VAL A O 1
ATOM 753 N N . SER A 1 99 ? 8.294 -12.774 14.076 1.00 75.62 99 SER A N 1
ATOM 754 C CA . SER A 1 99 ? 9.144 -13.105 12.926 1.00 75.62 99 SER A CA 1
ATOM 755 C C . SER A 1 99 ? 8.358 -13.926 11.897 1.00 75.62 99 SER A C 1
ATOM 757 O O . SER A 1 99 ? 7.757 -14.938 12.255 1.00 75.62 99 SER A O 1
ATOM 759 N N . TYR A 1 100 ? 8.367 -13.494 10.631 1.00 71.62 100 TYR A N 1
ATOM 760 C CA . TYR A 1 100 ? 7.585 -14.085 9.528 1.00 71.62 100 TYR A CA 1
ATOM 761 C C . TYR A 1 100 ? 6.050 -14.001 9.691 1.00 71.62 100 TYR A C 1
ATOM 763 O O . TYR A 1 100 ? 5.308 -14.709 9.010 1.00 71.62 100 TYR A O 1
ATOM 771 N N . GLY A 1 101 ? 5.561 -13.151 10.598 1.00 79.06 101 GLY A N 1
ATOM 772 C CA . GLY A 1 101 ? 4.140 -12.884 10.816 1.00 79.06 101 GLY A CA 1
ATOM 773 C C . GLY A 1 101 ? 3.560 -11.809 9.890 1.00 79.06 101 GLY A C 1
ATOM 774 O O . GLY A 1 101 ? 4.229 -11.278 9.006 1.00 79.06 101 GLY A O 1
ATOM 775 N N . LEU A 1 102 ? 2.285 -11.473 10.108 1.00 85.25 102 LEU A N 1
ATOM 776 C CA . LEU A 1 102 ? 1.644 -10.326 9.456 1.00 85.25 102 LEU A CA 1
ATOM 777 C C . LEU A 1 102 ? 2.147 -9.012 10.074 1.00 85.25 102 LEU A C 1
ATOM 779 O O . LEU A 1 102 ? 2.432 -8.989 11.273 1.00 85.25 102 LEU A O 1
ATOM 783 N N . PRO A 1 103 ? 2.226 -7.918 9.300 1.00 88.88 103 PRO A N 1
ATOM 784 C CA . PRO A 1 103 ? 2.672 -6.640 9.829 1.00 88.88 103 PRO A CA 1
ATOM 785 C C . PRO A 1 103 ? 1.687 -6.072 10.856 1.00 88.88 103 PRO A C 1
ATOM 787 O O . PRO A 1 103 ? 0.469 -6.140 10.678 1.00 88.88 103 PRO A O 1
ATOM 790 N N . GLY A 1 104 ? 2.242 -5.495 11.922 1.00 90.94 104 GLY A N 1
ATOM 791 C CA . GLY A 1 104 ? 1.527 -4.722 12.941 1.00 90.94 104 GLY A CA 1
ATOM 792 C C . GLY A 1 104 ? 1.653 -3.211 12.737 1.00 90.94 104 GLY A C 1
ATOM 793 O O . GLY A 1 104 ? 0.797 -2.463 13.203 1.00 90.94 104 GLY A O 1
ATOM 794 N N . LEU A 1 105 ? 2.664 -2.775 11.981 1.00 93.50 105 LEU A N 1
ATOM 795 C CA . LEU A 1 105 ? 2.869 -1.396 11.545 1.00 93.50 105 LEU A CA 1
ATOM 796 C C . LEU A 1 105 ? 3.356 -1.391 10.097 1.00 93.50 105 LEU A C 1
ATOM 798 O O . LEU A 1 105 ? 4.214 -2.192 9.728 1.00 93.50 105 LEU A O 1
ATOM 802 N N . ILE A 1 106 ? 2.849 -0.461 9.295 1.00 94.94 106 ILE A N 1
ATOM 803 C CA . ILE A 1 106 ? 3.371 -0.142 7.964 1.00 94.94 106 ILE A CA 1
ATOM 804 C C . ILE A 1 106 ? 3.480 1.376 7.849 1.00 94.94 106 ILE A C 1
ATOM 806 O O . ILE A 1 106 ? 2.529 2.089 8.162 1.00 94.94 106 ILE A O 1
ATOM 810 N N . VAL A 1 107 ? 4.624 1.864 7.376 1.00 94.75 107 VAL A N 1
ATOM 811 C CA . VAL A 1 107 ? 4.892 3.274 7.084 1.00 94.75 107 VAL A CA 1
ATOM 812 C C . VAL A 1 107 ? 5.215 3.404 5.607 1.00 94.75 107 VAL A C 1
ATOM 814 O O . VAL A 1 107 ? 6.091 2.711 5.084 1.00 94.75 107 VAL A O 1
ATOM 817 N N . TRP A 1 108 ? 4.528 4.310 4.930 1.00 94.69 108 TRP A N 1
ATOM 818 C CA . TRP A 1 108 ? 4.760 4.585 3.521 1.00 94.69 108 TRP A CA 1
ATOM 819 C C . TRP A 1 108 ? 4.672 6.075 3.238 1.00 94.69 108 TRP A C 1
ATOM 821 O O . TRP A 1 108 ? 4.230 6.871 4.066 1.00 94.69 108 TRP A O 1
ATOM 831 N N . ARG A 1 109 ? 5.097 6.440 2.036 1.00 92.38 109 ARG A N 1
ATOM 832 C CA . ARG A 1 109 ? 4.878 7.768 1.478 1.00 92.38 109 ARG A CA 1
ATOM 833 C C . ARG A 1 109 ? 4.068 7.674 0.198 1.00 92.38 109 ARG A C 1
ATOM 835 O O . ARG A 1 109 ? 4.200 6.716 -0.562 1.00 92.38 109 ARG A O 1
ATOM 842 N N . GLU A 1 110 ? 3.246 8.675 -0.050 1.00 90.00 110 GLU A N 1
ATOM 843 C CA . GLU A 1 110 ? 2.572 8.870 -1.326 1.00 90.00 110 GLU A CA 1
ATOM 844 C C . GLU A 1 110 ? 2.900 10.263 -1.866 1.00 90.00 110 GLU A C 1
ATOM 846 O O . GLU A 1 110 ? 3.081 11.195 -1.082 1.00 90.00 110 GLU A O 1
ATOM 851 N N . PRO A 1 111 ? 3.016 10.429 -3.185 1.00 87.88 111 PRO A N 1
ATOM 852 C CA . PRO A 1 111 ? 3.235 11.743 -3.752 1.00 87.88 111 PRO A CA 1
ATOM 853 C C . PRO A 1 111 ? 1.986 12.607 -3.564 1.00 87.88 111 PRO A C 1
ATOM 855 O O . PRO A 1 111 ? 0.853 12.162 -3.776 1.00 87.88 111 PRO A O 1
ATOM 858 N N . VAL A 1 112 ? 2.205 13.865 -3.189 1.00 82.12 112 VAL A N 1
ATOM 859 C CA . VAL A 1 112 ? 1.206 14.928 -3.271 1.00 82.12 112 VAL A CA 1
ATOM 860 C C . VAL A 1 112 ? 0.984 15.169 -4.760 1.00 82.12 112 VAL A C 1
ATOM 862 O O . VAL A 1 112 ? 1.701 15.947 -5.388 1.00 82.12 112 VAL A O 1
ATOM 865 N N . ASN A 1 113 ? 0.031 14.458 -5.361 1.00 64.88 113 ASN A N 1
ATOM 866 C CA . ASN A 1 113 ? -0.359 14.730 -6.737 1.00 64.88 113 ASN A CA 1
ATOM 867 C C . ASN A 1 113 ? -0.928 16.152 -6.795 1.00 64.88 113 ASN A C 1
ATOM 869 O O . ASN A 1 113 ? -2.088 16.385 -6.459 1.00 64.88 113 ASN A O 1
ATOM 873 N N . GLN A 1 114 ? -0.115 17.109 -7.248 1.00 46.72 114 GLN A N 1
ATOM 874 C CA . GLN A 1 114 ? -0.653 18.285 -7.913 1.00 46.72 114 GLN A CA 1
ATOM 875 C C . GLN A 1 114 ? -1.452 17.740 -9.091 1.00 46.72 114 GLN A C 1
ATOM 877 O O . GLN A 1 114 ? -0.915 16.958 -9.878 1.00 46.72 114 GLN A O 1
ATOM 882 N N . ALA A 1 115 ? -2.740 18.076 -9.162 1.00 38.03 115 ALA A N 1
ATOM 883 C CA . ALA A 1 115 ? -3.547 17.799 -10.338 1.00 38.03 115 ALA A CA 1
ATOM 884 C C . ALA A 1 115 ? -2.701 18.148 -11.565 1.00 38.03 115 ALA A C 1
ATOM 886 O O . ALA A 1 115 ? -2.202 19.269 -11.668 1.00 38.03 115 ALA A O 1
ATOM 887 N N . SER A 1 116 ? -2.447 17.164 -12.426 1.00 40.31 116 SER A N 1
ATOM 888 C CA . SER A 1 116 ? -1.708 17.383 -13.660 1.00 40.31 116 SER A CA 1
ATOM 889 C C . SER A 1 116 ? -2.335 18.577 -14.372 1.00 40.31 116 SER A C 1
ATOM 891 O O . SER A 1 116 ? -3.516 18.515 -14.725 1.00 40.31 116 SER A O 1
ATOM 893 N N . SER A 1 117 ? -1.579 19.665 -14.548 1.00 30.59 117 SER A N 1
ATOM 894 C CA . SER A 1 117 ? -1.996 20.753 -15.429 1.00 30.59 117 SER A CA 1
ATOM 895 C C . SER A 1 117 ? -2.438 20.157 -16.770 1.00 30.59 117 SER A C 1
ATOM 897 O O . SER A 1 117 ? -1.758 19.262 -17.281 1.00 30.59 117 SER A O 1
ATOM 899 N N . PRO A 1 118 ? -3.534 20.642 -17.371 1.00 38.44 118 PRO A N 1
ATOM 900 C CA . PRO A 1 118 ? -4.077 20.111 -18.621 1.00 38.44 118 PRO A CA 1
ATOM 901 C C . PRO A 1 118 ? -3.242 20.481 -19.868 1.00 38.44 118 PRO A C 1
ATOM 903 O O . PRO A 1 118 ? -3.782 20.562 -20.961 1.00 38.44 118 PRO A O 1
ATOM 906 N N . GLU A 1 119 ? -1.929 20.700 -19.744 1.00 35.78 119 GLU A N 1
ATOM 907 C CA . GLU A 1 119 ? -1.050 21.148 -20.842 1.00 35.78 119 GLU A CA 1
ATOM 908 C C . GLU A 1 119 ? -0.004 20.100 -21.263 1.00 35.78 119 GLU A C 1
ATOM 910 O O . GLU A 1 119 ? 1.089 20.431 -21.715 1.00 35.78 119 GLU A O 1
ATOM 915 N N . ALA A 1 120 ? -0.337 18.814 -21.160 1.00 38.03 120 ALA A N 1
ATOM 916 C CA . ALA A 1 120 ? 0.413 17.752 -21.835 1.00 38.03 120 ALA A CA 1
ATOM 917 C C . ALA A 1 120 ? -0.446 17.084 -22.917 1.00 38.03 120 ALA A C 1
ATOM 919 O O . ALA A 1 120 ? -0.553 15.861 -22.992 1.00 38.03 120 ALA A O 1
ATOM 920 N N . ASP A 1 121 ? -1.056 17.909 -23.768 1.00 41.19 121 ASP A N 1
ATOM 921 C CA . ASP A 1 121 ? -1.553 17.466 -25.063 1.00 41.19 121 ASP A CA 1
ATOM 922 C C . ASP A 1 121 ? -0.368 17.265 -26.010 1.00 41.19 121 ASP A C 1
ATOM 924 O O . ASP A 1 121 ? 0.230 18.205 -26.530 1.00 41.19 121 ASP A O 1
ATOM 928 N N . THR A 1 122 ? -0.030 16.004 -26.258 1.00 37.84 122 THR A N 1
ATOM 929 C CA . THR A 1 122 ? 0.292 15.534 -27.611 1.00 37.84 122 THR A CA 1
ATOM 930 C C . THR A 1 122 ? 0.100 14.019 -27.677 1.00 37.84 122 THR A C 1
ATOM 932 O O . THR A 1 122 ? 0.972 13.228 -27.342 1.00 37.84 122 THR A O 1
ATOM 935 N N . ALA A 1 123 ? -1.117 13.642 -28.077 1.00 43.91 123 ALA A N 1
ATOM 936 C CA . ALA A 1 123 ? -1.429 12.516 -28.956 1.00 43.91 123 ALA A CA 1
ATOM 937 C C . ALA A 1 123 ? -0.652 11.197 -28.748 1.00 43.91 123 ALA A C 1
ATOM 939 O O . ALA A 1 123 ? 0.173 10.852 -29.579 1.00 43.91 123 ALA A O 1
ATOM 940 N N . GLU A 1 124 ? -0.991 10.415 -27.712 1.00 43.25 124 GLU A N 1
ATOM 941 C CA . GLU A 1 124 ? -0.790 8.941 -27.710 1.00 43.25 124 GLU A CA 1
ATOM 942 C C . GLU A 1 124 ? -1.565 8.175 -26.600 1.00 43.25 124 GLU A C 1
ATOM 944 O O . GLU A 1 124 ? -1.588 6.946 -26.583 1.00 43.25 124 GLU A O 1
ATOM 949 N N . ALA A 1 125 ? -2.265 8.855 -25.682 1.00 46.31 125 ALA A N 1
ATOM 950 C CA . ALA A 1 125 ? -2.791 8.251 -24.446 1.00 46.31 125 ALA A CA 1
ATOM 951 C C . ALA A 1 125 ? -4.258 7.752 -24.488 1.00 46.31 125 ALA A C 1
ATOM 953 O O . ALA A 1 125 ? -4.945 7.798 -23.475 1.00 46.31 125 ALA A O 1
ATOM 954 N N . HIS A 1 126 ? -4.761 7.244 -25.619 1.00 50.16 126 HIS A N 1
ATOM 955 C CA . HIS A 1 126 ? -6.146 6.725 -25.701 1.00 50.16 126 HIS A CA 1
ATOM 956 C C . HIS A 1 126 ? -6.284 5.220 -25.386 1.00 50.16 126 HIS A C 1
ATOM 958 O O . HIS A 1 126 ? -7.340 4.631 -25.605 1.00 50.16 126 HIS A O 1
ATOM 964 N N . GLY A 1 127 ? -5.229 4.574 -24.880 1.00 63.84 127 GLY A N 1
ATOM 965 C CA . GLY A 1 127 ? -5.233 3.148 -24.540 1.00 63.84 127 GLY A CA 1
ATOM 966 C C . GLY A 1 127 ? -4.952 2.886 -23.063 1.00 63.84 127 GLY A C 1
ATOM 967 O O . GLY A 1 127 ? -4.231 3.642 -22.414 1.00 63.84 127 GLY A O 1
ATOM 968 N N . THR A 1 128 ? -5.440 1.753 -22.550 1.00 70.75 128 THR A N 1
ATOM 969 C CA . THR A 1 128 ? -5.209 1.269 -21.175 1.00 70.75 128 THR A CA 1
ATOM 970 C C . THR A 1 128 ? -3.726 1.291 -20.785 1.00 70.75 128 THR A C 1
ATOM 972 O O . THR A 1 128 ? -3.387 1.624 -19.656 1.00 70.75 128 THR A O 1
ATOM 975 N N . ALA A 1 129 ? -2.819 1.014 -21.728 1.00 76.62 129 ALA A N 1
ATOM 976 C CA . ALA A 1 129 ? -1.375 1.075 -21.497 1.00 76.62 129 ALA A CA 1
ATOM 977 C C . ALA A 1 129 ? -0.862 2.492 -21.163 1.00 76.62 129 ALA A C 1
ATOM 979 O O . ALA A 1 129 ? 0.032 2.639 -20.330 1.00 76.62 129 ALA A O 1
ATOM 980 N N . GLY A 1 130 ? -1.434 3.533 -21.780 1.00 81.12 130 GLY A N 1
ATOM 981 C CA . GLY A 1 130 ? -1.102 4.931 -21.493 1.00 81.12 130 GLY A CA 1
ATOM 982 C C . GLY A 1 130 ? -1.540 5.336 -20.087 1.00 81.12 130 GLY A C 1
ATOM 983 O O . GLY A 1 130 ? -0.734 5.880 -19.333 1.00 81.12 130 GLY A O 1
ATOM 984 N N . ALA A 1 131 ? -2.767 4.968 -19.706 1.00 82.81 131 ALA A N 1
ATOM 985 C CA . ALA A 1 131 ? -3.300 5.199 -18.363 1.00 82.81 131 ALA A CA 1
ATOM 986 C C . ALA A 1 131 ? -2.467 4.490 -17.281 1.00 82.81 131 ALA A C 1
ATOM 988 O O . ALA A 1 131 ? -2.110 5.094 -16.275 1.00 82.81 131 ALA A O 1
ATOM 989 N N . VAL A 1 132 ? -2.068 3.236 -17.519 1.00 85.56 132 VAL A N 1
ATOM 990 C CA . VAL A 1 132 ? -1.198 2.483 -16.600 1.00 85.56 132 VAL A CA 1
ATOM 991 C C . VAL A 1 132 ? 0.167 3.160 -16.436 1.00 85.56 132 VAL A C 1
ATOM 993 O O . VAL A 1 132 ? 0.663 3.298 -15.319 1.00 85.56 132 VAL A O 1
ATOM 996 N N . LYS A 1 133 ? 0.785 3.625 -17.530 1.00 85.94 133 LYS A N 1
ATOM 997 C CA . LYS A 1 133 ? 2.074 4.331 -17.461 1.00 85.94 133 LYS A CA 1
ATOM 998 C C . LYS A 1 133 ? 1.961 5.634 -16.666 1.00 85.94 133 LYS A C 1
ATOM 1000 O O . LYS A 1 133 ? 2.826 5.908 -15.837 1.00 85.94 133 LYS A O 1
ATOM 1005 N N . GLN A 1 134 ? 0.909 6.415 -16.909 1.00 85.94 134 GLN A N 1
ATOM 1006 C CA . GLN A 1 134 ? 0.636 7.648 -16.168 1.00 85.94 134 GLN A CA 1
ATOM 1007 C C . GLN A 1 134 ? 0.411 7.365 -14.680 1.00 85.94 134 GLN A C 1
ATOM 1009 O O . GLN A 1 134 ? 1.017 8.034 -13.849 1.00 85.94 134 GLN A O 1
ATOM 1014 N N . GLN A 1 135 ? -0.362 6.327 -14.346 1.00 86.56 135 GLN A N 1
ATOM 1015 C CA . GLN A 1 135 ? -0.601 5.918 -12.962 1.00 86.56 135 GLN A CA 1
ATOM 1016 C C . GLN A 1 135 ? 0.699 5.535 -12.250 1.00 86.56 135 GLN A C 1
ATOM 1018 O O . GLN A 1 135 ? 0.973 6.014 -11.154 1.00 86.56 135 GLN A O 1
ATOM 1023 N N . ILE A 1 136 ? 1.543 4.711 -12.876 1.00 86.44 136 ILE A N 1
ATOM 1024 C CA . ILE A 1 136 ? 2.838 4.325 -12.298 1.00 86.44 136 ILE A CA 1
ATOM 1025 C C . ILE A 1 136 ? 3.732 5.549 -12.100 1.00 86.44 136 ILE A C 1
ATOM 1027 O O . ILE A 1 136 ? 4.344 5.684 -11.043 1.00 86.44 136 ILE A O 1
ATOM 1031 N N . GLN A 1 137 ? 3.797 6.451 -13.082 1.00 87.06 137 GLN A N 1
ATOM 1032 C CA . GLN A 1 137 ? 4.585 7.677 -12.962 1.00 87.06 137 GLN A CA 1
ATOM 1033 C C . GLN A 1 137 ? 4.081 8.551 -11.808 1.00 87.06 137 GLN A C 1
ATOM 1035 O O . GLN A 1 137 ? 4.889 9.030 -11.014 1.00 87.06 137 GLN A O 1
ATOM 1040 N N . ALA A 1 138 ? 2.761 8.705 -11.684 1.00 85.81 138 ALA A N 1
ATOM 1041 C CA . ALA A 1 138 ? 2.142 9.441 -10.593 1.00 85.81 138 ALA A CA 1
ATOM 1042 C C . ALA A 1 138 ? 2.484 8.816 -9.238 1.00 85.81 138 ALA A C 1
ATOM 1044 O O . ALA A 1 138 ? 2.841 9.543 -8.329 1.00 85.81 138 ALA A O 1
ATOM 1045 N N . LEU A 1 139 ? 2.465 7.485 -9.105 1.00 87.62 139 LEU A N 1
ATOM 1046 C CA . LEU A 1 139 ? 2.775 6.786 -7.850 1.00 87.62 139 LEU A CA 1
ATOM 1047 C C . LEU A 1 139 ? 4.242 6.883 -7.416 1.00 87.62 139 LEU A C 1
ATOM 1049 O O . LEU A 1 139 ? 4.537 6.763 -6.225 1.00 87.62 139 LEU A O 1
ATOM 1053 N N . LEU A 1 140 ? 5.168 7.042 -8.362 1.00 86.12 140 LEU A N 1
ATOM 1054 C CA . LEU A 1 140 ? 6.602 7.094 -8.069 1.00 86.12 140 LEU A CA 1
ATOM 1055 C C . LEU A 1 140 ? 7.074 8.463 -7.615 1.00 86.12 140 LEU A C 1
ATOM 1057 O O . LEU A 1 140 ? 8.099 8.516 -6.942 1.00 86.12 140 LEU A O 1
ATOM 1061 N N . GLY A 1 141 ? 6.330 9.520 -7.948 1.00 82.81 141 GLY A N 1
ATOM 1062 C CA . GLY A 1 141 ? 6.640 10.881 -7.533 1.00 82.81 141 GLY A CA 1
ATOM 1063 C C . GLY A 1 141 ? 8.053 11.337 -7.905 1.00 82.81 141 GLY A C 1
ATOM 1064 O O . GLY A 1 141 ? 8.749 10.731 -8.721 1.00 82.81 141 GLY A O 1
ATOM 1065 N N . ASP A 1 142 ? 8.466 12.434 -7.282 1.00 79.50 142 ASP A N 1
ATOM 1066 C CA . ASP A 1 142 ? 9.822 12.966 -7.363 1.00 79.50 142 ASP A CA 1
ATOM 1067 C C . ASP A 1 142 ? 10.540 12.679 -6.041 1.00 79.50 142 ASP A C 1
ATOM 1069 O O . ASP A 1 142 ? 10.237 13.286 -5.012 1.00 79.50 142 ASP A O 1
ATOM 1073 N N . ALA A 1 143 ? 11.446 11.700 -6.044 1.00 72.25 143 ALA A N 1
ATOM 1074 C CA . ALA A 1 143 ? 12.098 11.216 -4.827 1.00 72.25 143 ALA A CA 1
ATOM 1075 C C . ALA A 1 143 ? 12.970 12.279 -4.136 1.00 72.25 143 ALA A C 1
ATOM 1077 O O . ALA A 1 143 ? 13.179 12.175 -2.926 1.00 72.25 143 ALA A O 1
ATOM 1078 N N . ASP A 1 144 ? 13.427 13.291 -4.878 1.00 74.56 144 ASP A N 1
ATOM 1079 C CA . ASP A 1 144 ? 14.366 14.310 -4.400 1.00 74.56 144 ASP A CA 1
ATOM 1080 C C . ASP A 1 144 ? 13.665 15.519 -3.746 1.00 74.56 144 ASP A C 1
ATOM 1082 O O . ASP A 1 144 ? 14.326 16.387 -3.173 1.00 74.56 144 ASP A O 1
ATOM 1086 N N . ALA A 1 145 ? 12.328 15.566 -3.779 1.00 77.81 145 ALA A N 1
ATOM 1087 C CA . ALA A 1 145 ? 11.514 16.676 -3.278 1.00 77.81 145 ALA A CA 1
ATOM 1088 C C . ALA A 1 145 ? 10.617 16.241 -2.095 1.00 77.81 145 ALA A C 1
ATOM 1090 O O . ALA A 1 145 ? 9.456 15.889 -2.312 1.00 77.81 145 ALA A O 1
ATOM 1091 N N . PRO A 1 146 ? 11.119 16.220 -0.841 1.00 72.56 146 PRO A N 1
ATOM 1092 C CA . PRO A 1 146 ? 10.400 15.705 0.336 1.00 72.56 146 PRO A CA 1
ATOM 1093 C C . PRO A 1 146 ? 9.093 16.448 0.667 1.00 72.56 146 PRO A C 1
ATOM 1095 O O . PRO A 1 146 ? 8.190 15.841 1.237 1.00 72.56 146 PRO A O 1
ATOM 1098 N N . ASP A 1 147 ? 8.963 17.716 0.276 1.00 74.12 147 ASP A N 1
ATOM 1099 C CA . ASP A 1 147 ? 7.746 18.537 0.380 1.00 74.12 147 ASP A CA 1
ATOM 1100 C C . ASP A 1 147 ? 6.600 18.046 -0.511 1.00 74.12 147 ASP A C 1
ATOM 1102 O O . ASP A 1 147 ? 5.434 18.363 -0.278 1.00 74.12 147 ASP A O 1
ATOM 1106 N N . ARG A 1 148 ? 6.921 17.241 -1.525 1.00 83.44 148 ARG A N 1
ATOM 1107 C CA . ARG A 1 148 ? 5.951 16.642 -2.444 1.00 83.44 148 ARG A CA 1
ATOM 1108 C C . ARG A 1 148 ? 5.487 15.263 -1.996 1.00 83.44 148 ARG A C 1
ATOM 1110 O O . ARG A 1 148 ? 4.877 14.550 -2.789 1.00 83.44 148 ARG A O 1
ATOM 1117 N N . TRP A 1 149 ? 5.752 14.877 -0.749 1.00 88.19 149 TRP A N 1
ATOM 1118 C CA . TRP A 1 149 ? 5.368 13.581 -0.196 1.00 88.19 149 TRP A CA 1
ATOM 1119 C C . TRP A 1 149 ? 4.466 13.727 1.026 1.00 88.19 149 TRP A C 1
ATOM 1121 O O . TRP A 1 149 ? 4.754 14.476 1.954 1.00 88.19 149 TRP A O 1
ATOM 1131 N N . LEU A 1 150 ? 3.398 12.935 1.055 1.00 89.56 150 LEU A N 1
ATOM 1132 C CA . LEU A 1 150 ? 2.585 12.683 2.237 1.00 89.56 150 LEU A CA 1
ATOM 1133 C C . LEU A 1 150 ? 3.060 11.391 2.881 1.00 89.56 150 LEU A C 1
ATOM 1135 O O . LEU A 1 150 ? 3.010 10.324 2.267 1.00 89.56 150 LEU A O 1
ATOM 1139 N N . TYR A 1 151 ? 3.494 11.483 4.130 1.00 92.62 151 TYR A N 1
ATOM 1140 C CA . TYR A 1 151 ? 3.906 10.331 4.915 1.00 92.62 151 TYR A CA 1
ATOM 1141 C C . TYR A 1 151 ? 2.714 9.812 5.708 1.00 92.62 151 TYR A C 1
ATOM 1143 O O . TYR A 1 151 ? 1.978 10.577 6.335 1.00 92.62 151 TYR A O 1
ATOM 1151 N N . ARG A 1 152 ? 2.508 8.499 5.674 1.00 94.25 152 ARG A N 1
ATOM 1152 C CA . ARG A 1 152 ? 1.389 7.836 6.336 1.00 94.25 152 ARG A CA 1
ATOM 1153 C C . ARG A 1 152 ? 1.850 6.598 7.079 1.00 94.25 152 ARG A C 1
ATOM 1155 O O . ARG A 1 152 ? 2.829 5.953 6.703 1.00 94.25 152 ARG A O 1
ATOM 1162 N N . SER A 1 153 ? 1.105 6.253 8.118 1.00 95.00 153 SER A N 1
ATOM 1163 C CA . SER A 1 153 ? 1.279 4.992 8.824 1.00 95.00 153 SER A CA 1
ATOM 1164 C C . SER A 1 153 ? -0.047 4.311 9.119 1.00 95.00 153 SER A C 1
ATOM 1166 O O . SER A 1 153 ? -1.071 4.959 9.328 1.00 95.00 153 SER A O 1
ATOM 1168 N N . LEU A 1 154 ? 0.006 2.986 9.171 1.00 95.06 154 LEU A N 1
ATOM 1169 C CA . LEU A 1 154 ? -1.096 2.098 9.497 1.00 95.06 154 LEU A CA 1
ATOM 1170 C C . LEU A 1 154 ? -0.605 1.175 10.612 1.00 95.06 154 LEU A C 1
ATOM 1172 O O . LEU A 1 154 ? 0.338 0.417 10.390 1.00 95.06 154 LEU A O 1
ATOM 1176 N N . ALA A 1 155 ? -1.193 1.275 11.800 1.00 95.12 155 ALA A N 1
ATOM 1177 C CA . ALA A 1 155 ? -0.717 0.590 12.999 1.00 95.12 155 ALA A CA 1
ATOM 1178 C C . ALA A 1 155 ? -1.856 -0.146 13.706 1.00 95.12 155 ALA A C 1
ATOM 1180 O O . ALA A 1 155 ? -2.967 0.372 13.789 1.00 95.12 155 ALA A O 1
ATOM 1181 N N . LEU A 1 156 ? -1.588 -1.334 14.244 1.00 94.38 156 LEU A N 1
ATOM 1182 C CA . LEU A 1 156 ? -2.509 -2.012 15.152 1.00 94.38 156 LEU A CA 1
ATOM 1183 C C . LEU A 1 156 ? -2.403 -1.404 16.551 1.00 94.38 156 LEU A C 1
ATOM 1185 O O . LEU A 1 156 ? -1.315 -1.243 17.105 1.00 94.38 156 LEU A O 1
ATOM 1189 N N . LEU A 1 157 ? -3.554 -1.091 17.132 1.00 93.19 157 LEU A N 1
ATOM 1190 C CA . LEU A 1 157 ? -3.667 -0.625 18.504 1.00 93.19 157 LEU A CA 1
ATOM 1191 C C . LEU A 1 157 ? -3.812 -1.814 19.442 1.00 93.19 157 LEU A C 1
ATOM 1193 O O . LEU A 1 157 ? -4.567 -2.748 19.169 1.00 93.19 157 LEU A O 1
ATOM 1197 N N . HIS A 1 158 ? -3.105 -1.743 20.563 1.00 90.50 158 HIS A N 1
ATOM 1198 C CA . HIS A 1 158 ? -3.074 -2.792 21.568 1.00 90.50 158 HIS A CA 1
ATOM 1199 C C . HIS A 1 158 ? -3.556 -2.239 22.908 1.00 90.50 158 HIS A C 1
ATOM 1201 O O . HIS A 1 158 ? -3.217 -1.119 23.294 1.00 90.50 158 HIS A O 1
ATOM 1207 N N . SER A 1 159 ? -4.335 -3.039 23.628 1.00 90.12 159 SER A N 1
ATOM 1208 C CA . SER A 1 159 ? -4.650 -2.824 25.037 1.00 90.12 159 SER A CA 1
ATOM 1209 C C . SER A 1 159 ? -4.205 -4.067 25.799 1.00 90.12 159 SER A C 1
ATOM 1211 O O . SER A 1 159 ? -4.831 -5.125 25.713 1.00 90.12 159 SER A O 1
ATOM 1213 N N . GLY A 1 160 ? -3.056 -3.963 26.474 1.00 86.81 160 GLY A N 1
ATOM 1214 C CA . GLY A 1 160 ? -2.332 -5.138 26.961 1.00 86.81 160 GLY A CA 1
ATOM 1215 C C . GLY A 1 160 ? -1.886 -6.022 25.792 1.00 86.81 160 GLY A C 1
ATOM 1216 O O . GLY A 1 160 ? -1.341 -5.516 24.814 1.00 86.81 160 GLY A O 1
ATOM 1217 N N . ASP A 1 161 ? -2.175 -7.320 25.876 1.00 83.00 161 ASP A N 1
ATOM 1218 C CA . ASP A 1 161 ? -1.813 -8.305 24.845 1.00 83.00 161 ASP A CA 1
ATOM 1219 C C . ASP A 1 161 ? -2.850 -8.415 23.708 1.00 83.00 161 ASP A C 1
ATOM 1221 O O . ASP A 1 161 ? -2.636 -9.132 22.730 1.00 83.00 161 ASP A O 1
ATOM 1225 N N . ALA A 1 162 ? -3.996 -7.732 23.820 1.00 87.75 162 ALA A N 1
ATOM 1226 C CA . ALA A 1 162 ? -5.079 -7.822 22.846 1.00 87.75 162 ALA A CA 1
ATOM 1227 C C . ALA A 1 162 ? -5.047 -6.659 21.847 1.00 87.75 162 ALA A C 1
ATOM 1229 O O . ALA A 1 162 ? -4.988 -5.490 22.232 1.00 87.75 162 ALA A O 1
ATOM 1230 N N . VAL A 1 163 ? -5.168 -6.979 20.555 1.00 89.69 163 VAL A N 1
ATOM 1231 C CA . VAL A 1 163 ? -5.381 -5.979 19.501 1.00 89.69 163 VAL A CA 1
ATOM 1232 C C . VAL A 1 163 ? -6.806 -5.444 19.610 1.00 89.69 163 VAL A C 1
ATOM 1234 O O . VAL A 1 163 ? -7.761 -6.203 19.446 1.00 89.69 163 VAL A O 1
ATOM 1237 N N . THR A 1 164 ? -6.961 -4.146 19.854 1.00 92.19 164 THR A N 1
ATOM 1238 C CA . THR A 1 164 ? -8.269 -3.488 20.016 1.00 92.19 164 THR A CA 1
ATOM 1239 C C . THR A 1 164 ? -8.765 -2.821 18.740 1.00 92.19 164 THR A C 1
ATOM 1241 O O . THR A 1 164 ? -9.973 -2.680 18.539 1.00 92.19 164 THR A O 1
ATOM 1244 N N . GLY A 1 165 ? -7.853 -2.442 17.849 1.00 93.19 165 GLY A N 1
ATOM 1245 C CA . GLY A 1 165 ? -8.212 -1.758 16.620 1.00 93.19 165 GLY A CA 1
ATOM 1246 C C . GLY A 1 165 ? -7.013 -1.412 15.756 1.00 93.19 165 GLY A C 1
ATOM 1247 O O . GLY A 1 165 ? -5.924 -1.964 15.904 1.00 93.19 165 GLY A O 1
ATOM 1248 N N . MET A 1 166 ? -7.225 -0.456 14.864 1.00 94.62 166 MET A N 1
ATOM 1249 C CA . MET A 1 166 ? -6.239 0.044 13.922 1.00 94.62 166 MET A CA 1
ATOM 1250 C C . MET A 1 166 ? -6.245 1.570 13.926 1.00 94.62 166 MET A C 1
ATOM 1252 O O . MET A 1 166 ? -7.298 2.197 13.998 1.00 94.62 166 MET A O 1
ATOM 1256 N N . GLN A 1 167 ? -5.072 2.169 13.794 1.00 94.50 167 GLN A N 1
ATOM 1257 C CA . GLN A 1 167 ? -4.888 3.597 13.614 1.00 94.50 167 GLN A CA 1
ATOM 1258 C C . GLN A 1 167 ? -4.305 3.877 12.233 1.00 94.50 167 GLN A C 1
ATOM 1260 O O . GLN A 1 167 ? -3.346 3.233 11.803 1.00 94.50 167 GLN A O 1
ATOM 1265 N N . VAL A 1 168 ? -4.873 4.869 11.556 1.00 93.75 168 VAL A N 1
ATOM 1266 C CA . VAL A 1 168 ? -4.306 5.471 10.350 1.00 93.75 168 VAL A CA 1
ATOM 1267 C C . VAL A 1 168 ? -3.826 6.859 10.722 1.00 93.75 168 VAL A C 1
ATOM 1269 O O . VAL A 1 168 ? -4.610 7.652 11.234 1.00 93.75 168 VAL A O 1
ATOM 1272 N N . ALA A 1 169 ? -2.554 7.154 10.483 1.00 93.50 169 ALA A N 1
ATOM 1273 C CA . ALA A 1 169 ? -1.984 8.457 10.790 1.00 93.50 169 ALA A CA 1
ATOM 1274 C C . ALA A 1 169 ? -1.352 9.097 9.560 1.00 93.50 169 ALA A C 1
ATOM 1276 O O . ALA A 1 169 ? -0.731 8.427 8.731 1.00 93.50 169 ALA A O 1
ATOM 1277 N N . HIS A 1 170 ? -1.525 10.408 9.472 1.00 91.38 170 HIS A N 1
ATOM 1278 C CA . HIS A 1 170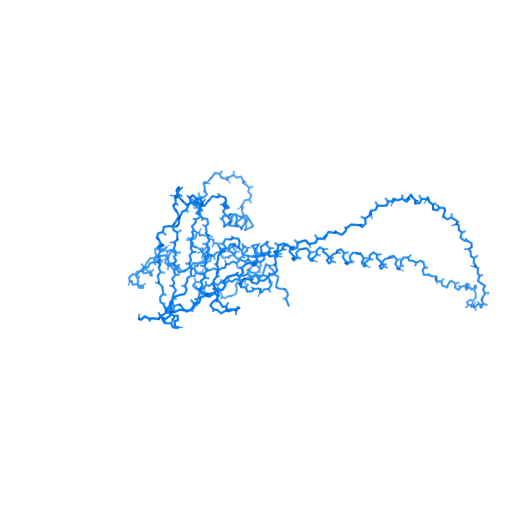 ? -0.878 11.283 8.512 1.00 91.38 170 HIS A CA 1
ATOM 1279 C C . HIS A 1 170 ? 0.208 12.055 9.246 1.00 91.38 170 HIS A C 1
ATOM 1281 O O . HIS A 1 170 ? -0.059 12.631 10.298 1.00 91.38 170 HIS A O 1
ATOM 1287 N N . HIS A 1 171 ? 1.412 12.076 8.685 1.00 90.56 171 HIS A N 1
ATOM 1288 C CA . HIS A 1 171 ? 2.575 12.745 9.260 1.00 90.56 171 HIS A CA 1
ATOM 1289 C C . HIS A 1 171 ? 2.918 13.948 8.377 1.00 90.56 171 HIS A C 1
ATOM 1291 O O . HIS A 1 171 ? 3.643 13.783 7.389 1.00 90.56 171 HIS A O 1
ATOM 1297 N N . PRO A 1 172 ? 2.356 15.140 8.660 1.00 85.62 172 PRO A N 1
ATOM 1298 C CA . PRO A 1 172 ? 2.717 16.340 7.928 1.00 85.62 172 PRO A CA 1
ATOM 1299 C C . PRO A 1 172 ? 4.204 16.632 8.120 1.00 85.62 172 PRO A C 1
ATOM 1301 O O . PRO A 1 172 ? 4.766 16.399 9.191 1.00 85.62 172 PRO A O 1
ATOM 1304 N N . VAL A 1 173 ? 4.843 17.125 7.065 1.00 86.19 173 VAL A N 1
ATOM 1305 C CA . VAL A 1 173 ? 6.259 17.490 7.086 1.00 86.19 173 VAL A CA 1
ATOM 1306 C C . VAL A 1 173 ? 6.364 18.998 6.945 1.00 86.19 173 VAL A C 1
ATOM 1308 O O . VAL A 1 173 ? 5.748 19.580 6.054 1.00 86.19 173 VAL A O 1
ATOM 1311 N N . CYS A 1 174 ? 7.165 19.628 7.799 1.00 84.88 174 CYS A N 1
ATOM 1312 C CA . CYS A 1 174 ? 7.474 21.047 7.694 1.00 84.88 174 CYS A CA 1
ATOM 1313 C C . CYS A 1 174 ? 8.981 21.294 7.640 1.00 84.88 174 CYS A C 1
ATOM 1315 O O . CYS A 1 174 ? 9.797 20.467 8.060 1.00 84.88 174 CYS A O 1
ATOM 1317 N N . ILE A 1 175 ? 9.343 22.442 7.066 1.00 86.00 175 ILE A N 1
ATOM 1318 C CA . ILE A 1 175 ? 10.733 22.884 6.972 1.00 86.00 175 ILE A CA 1
ATOM 1319 C C . ILE A 1 175 ? 11.220 23.193 8.386 1.00 86.00 175 ILE A C 1
ATOM 1321 O O . ILE A 1 175 ? 10.637 24.028 9.079 1.00 86.00 175 ILE A O 1
ATOM 1325 N N . ASP A 1 176 ? 12.314 22.554 8.790 1.00 86.25 176 ASP A N 1
ATOM 1326 C CA . ASP A 1 176 ? 13.009 22.861 10.035 1.00 86.25 176 ASP A CA 1
ATOM 1327 C C . ASP A 1 176 ? 14.503 23.077 9.758 1.00 86.25 176 ASP A C 1
ATOM 1329 O O . ASP A 1 176 ? 15.240 22.108 9.562 1.00 86.25 176 ASP A O 1
ATOM 1333 N N . PRO A 1 177 ? 14.981 24.336 9.778 1.00 86.62 177 PRO A N 1
ATOM 1334 C CA . PRO A 1 177 ? 16.392 24.661 9.587 1.00 86.62 177 PRO A CA 1
ATOM 1335 C C . PRO A 1 177 ? 17.336 24.042 10.629 1.00 86.62 177 PRO A C 1
ATOM 1337 O O . PRO A 1 177 ? 18.545 24.040 10.414 1.00 86.62 177 PRO A O 1
ATOM 1340 N N . GLN A 1 178 ? 16.817 23.573 11.770 1.00 87.38 178 GLN A N 1
ATOM 1341 C CA . GLN A 1 178 ? 17.606 22.932 12.826 1.00 87.38 178 GLN A CA 1
ATOM 1342 C C . GLN A 1 178 ? 17.721 21.413 12.644 1.00 87.38 178 GLN A C 1
ATOM 1344 O O . GLN A 1 178 ? 18.599 20.789 13.242 1.00 87.38 178 GLN A O 1
ATOM 1349 N N . ALA A 1 179 ? 16.859 20.800 11.829 1.00 85.44 179 ALA A N 1
ATOM 1350 C CA . ALA A 1 179 ? 16.945 19.379 11.524 1.00 85.44 179 ALA A CA 1
ATOM 1351 C C . ALA A 1 179 ? 18.100 19.114 10.546 1.00 85.44 179 ALA A C 1
ATOM 1353 O O . ALA A 1 179 ? 18.326 19.876 9.609 1.00 85.44 179 ALA A O 1
ATOM 1354 N N . SER A 1 180 ? 18.812 17.995 10.709 1.00 82.19 180 SER A N 1
ATOM 1355 C CA . SER A 1 180 ? 19.934 17.624 9.828 1.00 82.19 180 SER A CA 1
ATOM 1356 C C . SER A 1 180 ? 19.523 17.429 8.364 1.00 82.19 180 SER A C 1
ATOM 1358 O O . SER A 1 180 ? 20.333 17.625 7.462 1.00 82.19 180 SER A O 1
ATOM 1360 N N . SER A 1 181 ? 18.267 17.056 8.131 1.00 81.31 181 SER A N 1
ATOM 1361 C CA . SER A 1 181 ? 17.643 16.941 6.813 1.00 81.31 181 SER A CA 1
ATOM 1362 C C . SER A 1 181 ? 17.058 18.260 6.297 1.00 81.31 181 SER A C 1
ATOM 1364 O O . SER A 1 181 ? 16.686 18.324 5.130 1.00 81.31 181 SER A O 1
ATOM 1366 N N . GLY A 1 182 ? 16.929 19.290 7.141 1.00 83.81 182 GLY A N 1
ATOM 1367 C CA . GLY A 1 182 ? 16.143 20.496 6.857 1.00 83.81 182 GLY A CA 1
ATOM 1368 C C . GLY A 1 182 ? 14.626 20.317 7.018 1.00 83.81 182 GLY A C 1
ATOM 1369 O O . GLY A 1 182 ? 13.873 21.249 6.737 1.00 83.81 182 GLY A O 1
ATOM 1370 N N . TRP A 1 183 ? 14.167 19.141 7.464 1.00 84.62 183 TRP A N 1
ATOM 1371 C CA . TRP A 1 183 ? 12.749 18.775 7.557 1.00 84.62 183 TRP A CA 1
ATOM 1372 C C . TRP A 1 183 ? 12.434 18.066 8.871 1.00 84.62 183 TRP A C 1
ATOM 1374 O O . TRP A 1 183 ? 13.227 17.249 9.346 1.00 84.62 183 TRP A O 1
ATOM 1384 N N . ARG A 1 184 ? 11.239 18.307 9.413 1.00 85.81 184 ARG A N 1
ATOM 1385 C CA . ARG A 1 184 ? 10.700 17.568 10.560 1.00 85.81 184 ARG A CA 1
ATOM 1386 C C . ARG A 1 184 ? 9.274 17.097 10.304 1.00 85.81 184 ARG A C 1
ATOM 1388 O O . ARG A 1 184 ? 8.543 17.720 9.538 1.00 85.81 184 ARG A O 1
ATOM 1395 N N . PHE A 1 185 ? 8.879 16.041 11.006 1.00 85.12 185 PHE A N 1
ATOM 1396 C CA . PHE A 1 185 ? 7.474 15.669 11.128 1.00 85.12 185 PHE A CA 1
ATOM 1397 C C . PHE A 1 185 ? 6.788 16.558 12.168 1.00 85.12 185 PHE A C 1
ATOM 1399 O O . PHE A 1 185 ? 7.349 16.832 13.231 1.00 85.12 185 PHE A O 1
ATOM 1406 N N . GLU A 1 186 ? 5.585 17.011 11.845 1.00 86.31 186 GLU A N 1
ATOM 1407 C CA . GLU A 1 186 ? 4.670 17.645 12.788 1.00 86.31 186 GLU A CA 1
ATOM 1408 C C . GLU A 1 186 ? 3.867 16.594 13.565 1.00 86.31 186 GLU A C 1
ATOM 1410 O O . GLU A 1 186 ? 4.034 15.386 13.374 1.00 86.31 186 GLU A O 1
ATOM 1415 N N . GLU A 1 187 ? 3.006 17.056 14.473 1.00 87.50 187 GLU A N 1
ATOM 1416 C CA . GLU A 1 187 ? 2.121 16.173 15.224 1.00 87.50 187 GLU A CA 1
ATOM 1417 C C . GLU A 1 187 ? 1.210 15.386 14.262 1.00 87.50 187 GLU A C 1
ATOM 1419 O O . GLU A 1 187 ? 0.562 15.984 13.394 1.00 87.50 187 GLU A O 1
ATOM 1424 N N . PRO A 1 188 ? 1.173 14.046 14.368 1.00 89.31 188 PRO A N 1
ATOM 1425 C CA . PRO A 1 188 ? 0.437 13.232 13.422 1.00 89.31 188 PRO A CA 1
ATOM 1426 C C . PRO A 1 188 ? -1.071 13.401 13.594 1.00 89.31 188 PRO A C 1
ATOM 1428 O O . PRO A 1 188 ? -1.614 13.266 14.691 1.00 89.31 188 PRO A O 1
ATOM 1431 N N . VAL A 1 189 ? -1.771 13.598 12.479 1.00 90.94 189 VAL A N 1
ATOM 1432 C CA . VAL A 1 189 ? -3.235 13.569 12.453 1.00 90.94 189 VAL A CA 1
ATOM 1433 C C . VAL A 1 189 ? -3.666 12.116 12.319 1.00 90.94 189 VAL A C 1
ATOM 1435 O O . VAL A 1 189 ? -3.506 11.504 11.260 1.00 90.94 189 VAL A O 1
ATOM 1438 N N . ALA A 1 190 ? -4.178 11.549 13.409 1.00 90.88 190 ALA A N 1
ATOM 1439 C CA . ALA A 1 190 ? -4.516 10.137 13.496 1.00 90.88 190 ALA A CA 1
ATOM 1440 C C . ALA A 1 190 ? -6.025 9.894 13.617 1.00 90.88 190 ALA A C 1
ATOM 1442 O O . ALA A 1 190 ? -6.730 10.572 14.359 1.00 90.88 190 ALA A O 1
ATOM 1443 N N . SER A 1 191 ? -6.504 8.882 12.900 1.00 91.06 191 SER A N 1
ATOM 1444 C CA . SER A 1 191 ? -7.868 8.360 12.969 1.00 91.06 191 SER A CA 1
ATOM 1445 C C . SER A 1 191 ? -7.834 6.914 13.442 1.00 91.06 191 SER A C 1
ATOM 1447 O O . SER A 1 191 ? -7.072 6.099 12.916 1.00 91.06 191 SER A O 1
ATOM 1449 N N . THR A 1 192 ? -8.659 6.596 14.434 1.00 91.81 192 THR A N 1
ATOM 1450 C CA . THR A 1 192 ? -8.705 5.276 15.069 1.00 91.81 192 THR A CA 1
ATOM 1451 C C . THR A 1 192 ? -9.979 4.536 14.682 1.00 91.81 192 THR A C 1
ATOM 1453 O O . THR A 1 192 ? -11.061 5.116 14.657 1.00 91.81 192 THR A O 1
ATOM 1456 N N . PHE A 1 193 ? -9.843 3.240 14.419 1.00 89.69 193 PHE A N 1
ATOM 1457 C CA . PHE A 1 193 ? -10.914 2.340 14.015 1.00 89.69 193 PHE A CA 1
ATOM 1458 C C . PHE A 1 193 ? -10.911 1.106 14.919 1.00 89.69 193 PHE A C 1
ATOM 1460 O O . PHE A 1 193 ? -9.923 0.374 14.984 1.00 89.69 193 PHE A O 1
ATOM 1467 N N . GLU A 1 194 ? -12.013 0.869 15.622 1.00 90.62 194 GLU A N 1
ATOM 1468 C CA . GLU A 1 194 ? -12.158 -0.265 16.540 1.00 90.62 194 GLU A CA 1
ATOM 1469 C C . GLU A 1 194 ? -12.529 -1.563 15.806 1.00 90.62 194 GLU A C 1
ATOM 1471 O O . GLU A 1 194 ? -13.099 -1.542 14.714 1.00 90.62 194 GLU A O 1
ATOM 1476 N N . GLY A 1 195 ? -12.199 -2.714 16.401 1.00 86.62 195 GLY A N 1
ATOM 1477 C CA . GLY A 1 195 ? -12.595 -4.034 15.886 1.00 86.62 195 GLY A CA 1
ATOM 1478 C C . GLY A 1 195 ? -11.810 -4.520 14.661 1.00 86.62 195 GLY A C 1
ATOM 1479 O O . GLY A 1 195 ? -12.084 -5.595 14.127 1.00 86.62 195 GLY A O 1
ATOM 1480 N N . ILE A 1 196 ? -10.809 -3.758 14.213 1.00 89.25 196 ILE A N 1
ATOM 1481 C CA . ILE A 1 196 ? -9.879 -4.172 13.160 1.00 89.25 196 ILE A CA 1
ATOM 1482 C C . ILE A 1 196 ? -8.654 -4.812 13.813 1.00 89.25 196 ILE A C 1
ATOM 1484 O O . ILE A 1 196 ? -7.781 -4.127 14.333 1.00 89.25 196 ILE A O 1
ATOM 1488 N N . HIS A 1 197 ? -8.585 -6.143 13.768 1.00 89.94 197 HIS A N 1
ATOM 1489 C CA . HIS A 1 197 ? -7.518 -6.913 14.424 1.00 89.94 197 HIS A CA 1
ATOM 1490 C C . HIS A 1 197 ? -6.336 -7.262 13.508 1.00 89.94 197 HIS A C 1
ATOM 1492 O O . HIS A 1 197 ? -5.387 -7.919 13.933 1.00 89.94 197 HIS A O 1
ATOM 1498 N N . ARG A 1 198 ? -6.408 -6.886 12.227 1.00 90.38 198 ARG A N 1
ATOM 1499 C CA . ARG A 1 198 ? -5.360 -7.109 11.224 1.00 90.38 198 ARG A CA 1
ATOM 1500 C C . ARG A 1 198 ? -5.314 -5.931 10.270 1.00 90.38 198 ARG A C 1
ATOM 1502 O O . ARG A 1 198 ? -6.363 -5.436 9.867 1.00 90.38 198 ARG A O 1
ATOM 1509 N N . LEU A 1 199 ? -4.109 -5.533 9.880 1.00 92.50 199 LEU A N 1
ATOM 1510 C CA . LEU A 1 199 ? -3.930 -4.494 8.876 1.00 92.50 199 LEU A CA 1
ATOM 1511 C C . LEU A 1 199 ? -4.514 -4.975 7.536 1.00 92.50 199 LEU A C 1
ATOM 1513 O O . LEU A 1 199 ? -4.125 -6.052 7.073 1.00 92.50 199 LEU A O 1
ATOM 1517 N N . PRO A 1 200 ? -5.428 -4.221 6.897 1.00 92.56 200 PRO A N 1
ATOM 1518 C CA . PRO A 1 200 ? -5.960 -4.550 5.579 1.00 92.56 200 PRO A CA 1
ATOM 1519 C C . PRO A 1 200 ? -4.927 -4.220 4.488 1.00 92.56 200 PRO A C 1
ATOM 1521 O O . PRO A 1 200 ? -5.097 -3.315 3.673 1.00 92.56 200 PRO A O 1
ATOM 1524 N N . ALA A 1 201 ? -3.819 -4.954 4.514 1.00 91.94 201 ALA A N 1
ATOM 1525 C CA . ALA A 1 201 ? -2.646 -4.768 3.678 1.00 91.94 201 ALA A CA 1
ATOM 1526 C C . ALA A 1 201 ? -2.208 -6.105 3.069 1.00 91.94 201 ALA A C 1
ATOM 1528 O O . ALA A 1 201 ? -2.234 -7.144 3.728 1.00 91.94 201 ALA A O 1
ATOM 1529 N N . CYS A 1 202 ? -1.766 -6.071 1.818 1.00 89.94 202 CYS A N 1
ATOM 1530 C CA . CYS A 1 202 ? -1.235 -7.212 1.092 1.00 89.94 202 CYS A CA 1
ATOM 1531 C C . CYS A 1 202 ? 0.105 -6.836 0.457 1.00 89.94 202 CYS A C 1
ATOM 1533 O O . CYS A 1 202 ? 0.207 -5.838 -0.260 1.00 89.94 202 CYS A O 1
ATOM 1535 N N . TRP A 1 203 ? 1.129 -7.649 0.709 1.00 90.06 203 TRP A N 1
ATOM 1536 C CA . TRP A 1 203 ? 2.387 -7.580 -0.023 1.00 90.06 203 TRP A CA 1
ATOM 1537 C C . TRP A 1 203 ? 2.244 -8.407 -1.297 1.00 90.06 203 TRP A C 1
ATOM 1539 O O . TRP A 1 203 ? 2.254 -9.637 -1.256 1.00 90.06 203 TRP A O 1
ATOM 1549 N N . TYR A 1 204 ? 2.027 -7.731 -2.422 1.00 88.62 204 TYR A N 1
ATOM 1550 C CA . TYR A 1 204 ? 1.829 -8.378 -3.709 1.00 88.62 204 TYR A CA 1
ATOM 1551 C C . TYR A 1 204 ? 3.185 -8.641 -4.362 1.00 88.62 204 TYR A C 1
ATOM 1553 O O . TYR A 1 204 ? 3.939 -7.707 -4.635 1.00 88.62 204 TYR A O 1
ATOM 1561 N N . THR A 1 205 ? 3.507 -9.913 -4.595 1.00 85.31 205 THR A N 1
ATOM 1562 C CA . THR A 1 205 ? 4.813 -10.356 -5.103 1.00 85.31 205 THR A CA 1
ATOM 1563 C C . THR A 1 205 ? 4.653 -11.442 -6.160 1.00 85.31 205 THR A C 1
ATOM 1565 O O . THR A 1 205 ? 3.649 -12.154 -6.205 1.00 85.31 205 THR A O 1
ATOM 1568 N N . SER A 1 206 ? 5.654 -11.577 -7.032 1.00 75.44 206 SER A N 1
ATOM 1569 C CA . SER A 1 206 ? 5.666 -12.628 -8.063 1.00 75.44 206 SER A CA 1
ATOM 1570 C C . SER A 1 206 ? 6.189 -13.969 -7.547 1.00 75.44 206 SER A C 1
ATOM 1572 O O . SER A 1 206 ? 5.919 -15.008 -8.141 1.00 75.44 206 SER A O 1
ATOM 1574 N N . ASP A 1 207 ? 6.916 -13.984 -6.437 1.00 74.56 207 ASP A N 1
ATOM 1575 C CA . ASP A 1 207 ? 7.557 -15.163 -5.850 1.00 74.56 207 ASP A CA 1
ATOM 1576 C C . ASP A 1 207 ? 6.892 -15.627 -4.544 1.00 74.56 207 ASP A C 1
ATOM 1578 O O . ASP A 1 207 ? 7.399 -16.540 -3.894 1.00 74.56 207 ASP A O 1
ATOM 1582 N N . CYS A 1 208 ? 5.755 -15.025 -4.176 1.00 71.31 208 CYS A N 1
ATOM 1583 C CA . CYS A 1 208 ? 5.086 -15.217 -2.887 1.00 71.31 208 CYS A CA 1
ATOM 1584 C C . CYS A 1 208 ? 5.989 -14.901 -1.679 1.00 71.31 208 CYS A C 1
ATOM 1586 O O . CYS A 1 208 ? 5.777 -15.448 -0.596 1.00 71.31 208 CYS A O 1
ATOM 1588 N N . SER A 1 209 ? 6.988 -14.028 -1.851 1.00 78.06 209 SER A N 1
ATOM 1589 C CA . SER A 1 209 ? 7.791 -13.520 -0.737 1.00 78.06 209 SER A CA 1
ATOM 1590 C C . SER A 1 209 ? 6.928 -12.739 0.256 1.00 78.06 209 SER A C 1
ATOM 1592 O O . SER A 1 209 ? 5.991 -12.035 -0.132 1.00 78.06 209 SER A O 1
ATOM 1594 N N . ALA A 1 210 ? 7.236 -12.887 1.546 1.00 78.62 210 ALA A N 1
ATOM 1595 C CA . ALA A 1 210 ? 6.616 -12.129 2.627 1.00 78.62 210 ALA A CA 1
ATOM 1596 C C . ALA A 1 210 ? 7.264 -10.738 2.784 1.00 78.62 210 ALA A C 1
ATOM 1598 O O . ALA A 1 210 ? 8.227 -10.392 2.096 1.00 78.62 210 ALA A O 1
ATOM 1599 N N . PHE A 1 211 ? 6.737 -9.918 3.699 1.00 77.25 211 PHE A N 1
ATOM 1600 C CA . PHE A 1 211 ? 7.341 -8.626 4.038 1.00 77.25 211 PHE A CA 1
ATOM 1601 C C . PHE A 1 211 ? 8.791 -8.803 4.502 1.00 77.25 211 PHE A C 1
ATOM 1603 O O . PHE A 1 211 ? 9.058 -9.521 5.460 1.00 77.25 211 PHE A O 1
ATOM 1610 N N . GLY A 1 212 ? 9.719 -8.113 3.838 1.00 66.25 212 GLY A N 1
ATOM 1611 C CA . GLY A 1 212 ? 11.153 -8.207 4.130 1.00 66.25 212 GLY A CA 1
ATOM 1612 C C . GLY A 1 212 ? 11.854 -9.444 3.568 1.00 66.25 212 GLY A C 1
ATOM 1613 O O . GLY A 1 212 ? 13.080 -9.496 3.625 1.00 66.25 212 GLY A O 1
ATOM 1614 N N . ASP A 1 213 ? 11.111 -10.364 2.954 1.00 70.06 213 ASP A N 1
ATOM 1615 C CA . ASP A 1 213 ? 11.651 -11.498 2.213 1.00 70.06 213 ASP A CA 1
ATOM 1616 C C . ASP A 1 213 ? 11.692 -11.197 0.701 1.00 70.06 213 ASP A C 1
ATOM 1618 O O . ASP A 1 213 ? 11.093 -10.236 0.202 1.00 70.06 213 ASP A O 1
ATOM 1622 N N . GLY A 1 214 ? 12.419 -12.033 -0.041 1.00 66.38 214 GLY A N 1
ATOM 1623 C CA . GLY A 1 214 ? 12.562 -11.953 -1.498 1.00 66.38 214 GLY A CA 1
ATOM 1624 C C . GLY A 1 214 ? 13.981 -11.593 -1.943 1.00 66.38 214 GLY A C 1
ATOM 1625 O O . GLY A 1 214 ? 14.702 -10.846 -1.278 1.00 66.38 214 GLY A O 1
ATOM 1626 N N . GLU A 1 215 ? 14.407 -12.141 -3.083 1.00 60.81 215 GLU A N 1
ATOM 1627 C CA . GLU A 1 215 ? 15.691 -11.768 -3.680 1.00 60.81 215 GLU A CA 1
ATOM 1628 C C . GLU A 1 215 ? 15.626 -10.331 -4.214 1.00 60.81 215 GLU A C 1
ATOM 1630 O O . GLU A 1 215 ? 14.625 -9.901 -4.791 1.00 60.81 215 GLU A O 1
ATOM 1635 N N . LEU A 1 216 ? 16.721 -9.579 -4.065 1.00 61.50 216 LEU A N 1
ATOM 1636 C CA . LEU A 1 216 ? 16.850 -8.278 -4.720 1.00 61.50 216 LEU A CA 1
ATOM 1637 C C . LEU A 1 216 ? 16.634 -8.464 -6.237 1.00 61.50 216 LEU A C 1
ATOM 1639 O O . LEU A 1 216 ? 17.248 -9.364 -6.819 1.00 61.50 216 LEU A O 1
ATOM 1643 N N . PRO A 1 217 ? 15.835 -7.619 -6.913 1.00 58.06 217 PRO A N 1
ATOM 1644 C CA . PRO A 1 217 ? 15.495 -7.810 -8.329 1.00 58.06 217 PRO A CA 1
ATOM 1645 C C . PRO A 1 217 ? 16.737 -7.883 -9.239 1.00 58.06 217 PRO A C 1
ATOM 1647 O O . PRO A 1 217 ? 16.759 -8.617 -10.229 1.00 58.06 217 PRO A O 1
ATOM 1650 N N . HIS A 1 218 ? 17.828 -7.207 -8.864 1.00 59.19 218 HIS A N 1
ATOM 1651 C CA . HIS A 1 218 ? 19.110 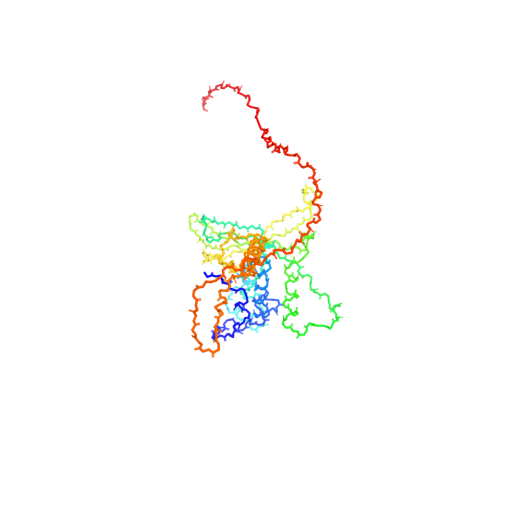-7.285 -9.571 1.00 59.19 218 HIS A CA 1
ATOM 1652 C C . HIS A 1 218 ? 19.860 -8.605 -9.358 1.00 59.19 218 HIS A C 1
ATOM 1654 O O . HIS A 1 218 ? 20.592 -9.029 -10.250 1.00 59.19 218 HIS A O 1
ATOM 1660 N N . LEU A 1 219 ? 19.678 -9.270 -8.214 1.00 61.78 219 LEU A N 1
ATOM 1661 C CA . LEU A 1 219 ? 20.274 -10.577 -7.940 1.00 61.78 219 LEU A CA 1
ATOM 1662 C C . LEU A 1 219 ? 19.575 -11.667 -8.758 1.00 61.78 219 LEU A C 1
ATOM 1664 O O . LEU A 1 219 ? 20.249 -12.491 -9.370 1.00 61.78 219 LEU A O 1
ATOM 1668 N N . GLY A 1 220 ? 18.244 -11.604 -8.861 1.00 63.31 220 GLY A N 1
ATOM 1669 C CA . GLY A 1 220 ? 17.466 -12.493 -9.724 1.00 63.31 220 GLY A CA 1
ATOM 1670 C C . GLY A 1 220 ? 17.845 -12.351 -11.203 1.00 63.31 220 GLY A C 1
ATOM 1671 O O . GLY A 1 220 ? 18.070 -13.354 -11.884 1.00 63.31 220 GLY A O 1
ATOM 1672 N N . LEU A 1 221 ? 18.012 -11.113 -11.691 1.00 64.12 221 LEU A N 1
ATOM 1673 C CA . LEU A 1 221 ? 18.537 -10.847 -13.037 1.00 64.12 221 LEU A CA 1
ATOM 1674 C C . LEU A 1 221 ? 19.977 -11.338 -13.199 1.00 64.12 221 LEU A C 1
ATOM 1676 O O . LEU A 1 221 ? 20.277 -11.999 -14.189 1.00 64.12 221 LEU A O 1
ATOM 1680 N N . ALA A 1 222 ? 20.864 -11.078 -12.236 1.00 67.94 222 ALA A N 1
ATOM 1681 C CA . ALA A 1 222 ? 22.241 -11.566 -12.282 1.00 67.94 222 ALA A CA 1
ATOM 1682 C C . ALA A 1 222 ? 22.294 -13.102 -12.333 1.00 67.94 222 ALA A C 1
ATOM 1684 O O . ALA A 1 222 ? 23.052 -13.662 -13.123 1.00 67.94 222 ALA A O 1
ATOM 1685 N N . HIS A 1 223 ? 21.444 -13.790 -11.566 1.00 68.38 223 HIS A N 1
ATOM 1686 C CA . HIS A 1 223 ? 21.296 -15.242 -11.615 1.00 68.38 223 HIS A CA 1
ATOM 1687 C C . HIS A 1 223 ? 20.763 -15.728 -12.966 1.00 68.38 223 HIS A C 1
ATOM 1689 O O . HIS A 1 223 ? 21.284 -16.703 -13.505 1.00 68.38 223 HIS A O 1
ATOM 1695 N N . GLN A 1 224 ? 19.771 -15.056 -13.554 1.00 72.50 224 GLN A N 1
ATOM 1696 C CA . GLN A 1 224 ? 19.280 -15.390 -14.895 1.00 72.50 224 GLN A CA 1
ATOM 1697 C C . GLN A 1 224 ? 20.354 -15.183 -15.969 1.00 72.50 224 GLN A C 1
ATOM 1699 O O . GLN A 1 224 ? 20.544 -16.064 -16.806 1.00 72.50 224 GLN A O 1
ATOM 1704 N N . TYR A 1 225 ? 21.100 -14.078 -15.909 1.00 74.44 225 TYR A N 1
ATOM 1705 C CA . TYR A 1 225 ? 22.234 -13.812 -16.795 1.00 74.44 225 TYR A CA 1
ATOM 1706 C C . TYR A 1 225 ? 23.325 -14.877 -16.645 1.00 74.44 225 TYR A C 1
ATOM 1708 O O . TYR A 1 225 ? 23.775 -15.439 -17.641 1.00 74.44 225 TYR A O 1
ATOM 1716 N N . LEU A 1 226 ? 23.718 -15.212 -15.414 1.00 76.44 226 LEU A N 1
ATOM 1717 C CA . LEU A 1 226 ? 24.704 -16.262 -15.135 1.00 76.44 226 LEU A CA 1
ATOM 1718 C C . LEU A 1 226 ? 24.247 -17.627 -15.652 1.00 76.44 226 LEU A C 1
ATOM 1720 O O . LEU A 1 226 ? 25.036 -18.347 -16.261 1.00 76.44 226 LEU A O 1
ATOM 1724 N N . ASN A 1 227 ? 22.976 -17.972 -15.457 1.00 77.19 227 ASN A N 1
ATOM 1725 C CA . ASN A 1 227 ? 22.409 -19.213 -15.975 1.00 77.19 227 ASN A CA 1
ATOM 1726 C C . ASN A 1 227 ? 22.382 -19.220 -17.507 1.00 77.19 227 ASN A C 1
ATOM 1728 O O . ASN A 1 227 ? 22.740 -20.226 -18.109 1.00 77.19 227 ASN A O 1
ATOM 1732 N N . HIS A 1 228 ? 22.052 -18.094 -18.145 1.00 81.00 228 HIS A N 1
ATOM 1733 C CA . HIS A 1 228 ? 22.111 -17.966 -19.599 1.00 81.00 228 HIS A CA 1
ATOM 1734 C C . HIS A 1 228 ? 23.535 -18.174 -20.135 1.00 81.00 228 HIS A C 1
ATOM 1736 O O . HIS A 1 228 ? 23.726 -18.940 -21.079 1.00 81.00 228 HIS A O 1
ATOM 1742 N N . PHE A 1 229 ? 24.546 -17.565 -19.506 1.00 77.12 229 PHE A N 1
ATOM 1743 C CA . PHE A 1 229 ? 25.946 -17.770 -19.888 1.00 77.12 229 PHE A CA 1
ATOM 1744 C C . PHE A 1 229 ? 26.409 -19.217 -19.684 1.00 77.12 229 PHE A C 1
ATOM 1746 O O . PHE A 1 229 ? 27.111 -19.750 -20.541 1.00 77.12 229 PHE A O 1
ATOM 1753 N N . ARG A 1 230 ? 25.986 -19.874 -18.597 1.00 75.25 230 ARG A N 1
ATOM 1754 C CA . ARG A 1 230 ? 26.283 -21.294 -18.349 1.00 75.25 230 ARG A CA 1
ATOM 1755 C C . ARG A 1 230 ? 25.663 -22.193 -19.414 1.00 75.25 230 ARG A C 1
ATOM 1757 O O . ARG A 1 230 ? 26.388 -22.955 -20.042 1.00 75.25 230 ARG A O 1
ATOM 1764 N N . CYS A 1 231 ? 24.369 -22.035 -19.694 1.00 77.00 231 CYS A N 1
ATOM 1765 C CA . CYS A 1 231 ? 23.687 -22.816 -20.726 1.00 77.00 231 CYS A CA 1
ATOM 1766 C C . CYS A 1 231 ? 24.278 -22.573 -22.121 1.00 77.00 231 CYS A C 1
ATOM 1768 O O . CYS A 1 231 ? 24.406 -23.512 -22.901 1.00 77.00 231 CYS A O 1
ATOM 1770 N N . LYS A 1 232 ? 24.672 -21.332 -22.442 1.00 79.75 232 LYS A N 1
ATOM 1771 C CA . LYS A 1 232 ? 25.346 -21.020 -23.708 1.00 79.75 232 LYS A CA 1
ATOM 1772 C C . LYS A 1 232 ? 26.706 -21.719 -23.809 1.00 79.75 232 LYS A C 1
ATOM 1774 O O . LYS A 1 232 ? 26.997 -22.304 -24.845 1.00 79.75 232 LYS A O 1
ATOM 1779 N N . SER A 1 233 ? 27.504 -21.698 -22.740 1.00 76.50 233 SER A N 1
ATOM 1780 C CA . SER A 1 233 ? 28.810 -22.369 -22.698 1.00 76.50 233 SER A CA 1
ATOM 1781 C C . SER A 1 233 ? 28.683 -23.889 -22.824 1.00 76.50 233 SER A C 1
ATOM 1783 O O . SER A 1 233 ? 29.422 -24.497 -23.590 1.00 76.50 233 SER A O 1
ATOM 1785 N N . GLU A 1 234 ? 27.739 -24.507 -22.109 1.00 77.69 234 GLU A N 1
ATOM 1786 C CA . GLU A 1 234 ? 27.456 -25.946 -22.214 1.00 77.69 234 GLU A CA 1
ATOM 1787 C C . GLU A 1 234 ? 26.970 -26.321 -23.621 1.00 77.69 234 GLU A C 1
ATOM 1789 O O . GLU A 1 234 ? 27.375 -27.343 -24.170 1.00 77.69 234 GLU A O 1
ATOM 1794 N N . TYR A 1 235 ? 26.139 -25.475 -24.238 1.00 72.25 235 TYR A N 1
ATOM 1795 C CA . TYR A 1 235 ? 25.670 -25.670 -25.608 1.00 72.25 235 TYR A CA 1
ATOM 1796 C C . TYR A 1 235 ? 26.804 -25.568 -26.636 1.00 72.25 235 TYR A C 1
ATOM 1798 O O . TYR A 1 235 ? 26.902 -26.419 -27.517 1.00 72.25 235 TYR A O 1
ATOM 1806 N N . GLU A 1 236 ? 27.686 -24.573 -26.515 1.00 74.19 236 GLU A N 1
ATOM 1807 C CA . GLU A 1 236 ? 28.877 -24.438 -27.365 1.00 74.19 236 GLU A CA 1
ATOM 1808 C C . GLU A 1 236 ? 29.843 -25.618 -27.175 1.00 74.19 236 GLU A C 1
ATOM 1810 O O . GLU A 1 236 ? 30.391 -26.134 -28.151 1.00 74.19 236 GLU A O 1
ATOM 1815 N N . GLU A 1 237 ? 29.996 -26.119 -25.946 1.00 76.75 237 GLU A N 1
ATOM 1816 C CA . GLU A 1 237 ? 30.788 -27.317 -25.671 1.00 76.75 237 GLU A CA 1
ATOM 1817 C C . GLU A 1 237 ? 30.161 -28.567 -26.313 1.00 76.75 237 GLU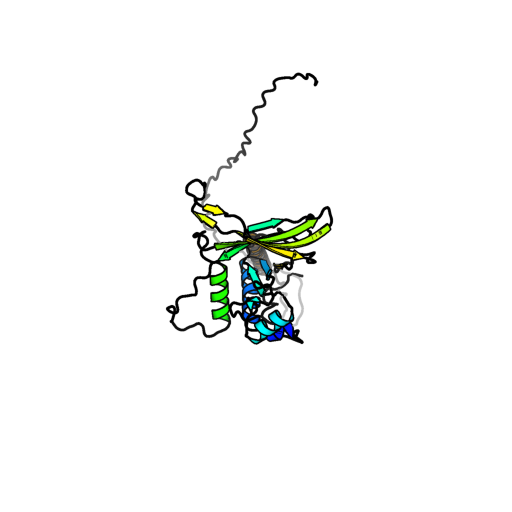 A C 1
ATOM 1819 O O . GLU A 1 237 ? 30.861 -29.337 -26.975 1.00 76.75 237 GLU A O 1
ATOM 1824 N N . LEU A 1 238 ? 28.847 -28.760 -26.189 1.00 74.81 238 LEU A N 1
ATOM 1825 C CA . LEU A 1 238 ? 28.125 -29.866 -26.825 1.00 74.81 238 LEU A CA 1
ATOM 1826 C C . LEU A 1 238 ? 28.200 -29.798 -28.354 1.00 74.81 238 LEU A C 1
ATOM 1828 O O . LEU A 1 238 ? 28.450 -30.819 -28.998 1.00 74.81 238 LEU A O 1
ATOM 1832 N N . LEU A 1 239 ? 28.054 -28.609 -28.940 1.00 70.56 239 LEU A N 1
ATOM 1833 C CA . LEU A 1 239 ? 28.290 -28.369 -30.364 1.00 70.56 239 LEU A CA 1
ATOM 1834 C C . LEU A 1 239 ? 29.714 -28.748 -30.757 1.00 70.56 239 LEU A C 1
ATOM 1836 O O . LEU A 1 239 ? 29.900 -29.459 -31.736 1.00 70.56 239 LEU A O 1
ATOM 1840 N N . SER A 1 240 ? 30.719 -28.342 -29.979 1.00 71.81 240 SER A N 1
ATOM 1841 C CA . SER A 1 240 ? 32.112 -28.681 -30.277 1.00 71.81 240 SER A CA 1
ATOM 1842 C C . SER A 1 240 ? 32.353 -30.193 -30.238 1.00 71.81 240 SER A C 1
ATOM 1844 O O . SER A 1 240 ? 32.987 -30.734 -31.138 1.00 71.81 240 SER A O 1
ATOM 1846 N N . ARG A 1 241 ? 31.779 -30.902 -29.256 1.00 71.56 241 ARG A N 1
ATOM 1847 C CA . ARG A 1 241 ? 31.912 -32.359 -29.108 1.00 71.56 241 ARG A CA 1
ATOM 1848 C C . ARG A 1 241 ? 31.158 -33.137 -30.183 1.00 71.56 241 ARG A C 1
ATOM 1850 O O . ARG A 1 241 ? 31.621 -34.198 -30.585 1.00 71.56 241 ARG A O 1
ATOM 1857 N N . THR A 1 242 ? 30.020 -32.626 -30.644 1.00 65.75 242 THR A N 1
ATOM 1858 C CA . THR A 1 242 ? 29.215 -33.248 -31.711 1.00 65.75 242 THR A CA 1
ATOM 1859 C C . THR A 1 242 ? 29.699 -32.879 -33.115 1.00 65.75 242 THR A C 1
ATOM 1861 O O . THR A 1 242 ? 29.452 -33.631 -34.054 1.00 65.75 242 THR A O 1
ATOM 1864 N N . ALA A 1 243 ? 30.429 -31.769 -33.256 1.00 64.06 243 ALA A N 1
ATOM 1865 C CA . ALA A 1 243 ? 31.101 -31.355 -34.486 1.00 64.06 243 ALA A CA 1
ATOM 1866 C C . ALA A 1 243 ? 32.501 -31.968 -34.654 1.00 64.06 243 ALA A C 1
ATOM 1868 O O . ALA A 1 243 ? 33.095 -31.838 -35.727 1.00 64.06 243 ALA A O 1
ATOM 1869 N N . LEU A 1 244 ? 33.042 -32.649 -33.632 1.00 62.78 244 LEU A N 1
ATOM 1870 C CA . LEU A 1 244 ? 34.207 -33.508 -33.832 1.00 62.78 244 LEU A CA 1
ATOM 1871 C C . LEU A 1 244 ? 33.834 -34.569 -34.876 1.00 62.78 244 LEU A C 1
ATOM 1873 O O . LEU A 1 244 ? 32.789 -35.206 -34.730 1.00 62.78 244 LEU A O 1
ATOM 1877 N N . PRO A 1 245 ? 34.653 -34.778 -35.922 1.00 55.09 245 PRO A N 1
ATOM 1878 C CA . PRO A 1 245 ? 34.365 -35.782 -36.931 1.00 55.09 245 PRO A CA 1
ATOM 1879 C C . PRO A 1 245 ? 34.336 -37.153 -36.257 1.00 55.09 245 PRO A C 1
ATOM 1881 O O . PRO A 1 245 ? 35.372 -37.748 -35.956 1.00 55.09 245 PRO A O 1
ATOM 1884 N N . VAL A 1 246 ? 33.131 -37.651 -35.987 1.00 58.97 246 VAL A N 1
ATOM 1885 C CA . VAL A 1 246 ? 32.930 -39.024 -35.546 1.00 58.97 246 VAL A CA 1
ATOM 1886 C C . VAL A 1 246 ? 33.360 -39.886 -36.720 1.00 58.97 246 VAL A C 1
ATOM 1888 O O . VAL A 1 246 ? 32.792 -39.785 -37.807 1.00 58.97 246 VAL A O 1
ATOM 1891 N N . GLY A 1 247 ? 34.406 -40.690 -36.527 1.00 54.62 247 GLY A N 1
ATOM 1892 C CA . GLY A 1 247 ? 34.891 -41.611 -37.545 1.00 54.62 247 GLY A CA 1
ATOM 1893 C C . GLY A 1 247 ? 33.802 -42.621 -37.889 1.00 54.62 247 GLY A C 1
ATOM 1894 O O . GLY A 1 247 ? 33.694 -43.666 -37.249 1.00 54.62 247 GLY A O 1
ATOM 1895 N N . VAL A 1 248 ? 32.980 -42.311 -38.889 1.00 54.66 248 VAL A N 1
ATOM 1896 C CA . VAL A 1 248 ? 32.036 -43.264 -39.459 1.00 54.66 248 VAL A CA 1
ATOM 1897 C C . VAL A 1 248 ? 32.874 -44.304 -40.187 1.00 54.66 248 VAL A C 1
ATOM 1899 O O . VAL A 1 248 ? 33.631 -43.977 -41.103 1.00 54.66 248 VAL A O 1
ATOM 1902 N N . ARG A 1 249 ? 32.767 -45.571 -39.774 1.00 51.06 249 ARG A N 1
ATOM 1903 C CA . ARG A 1 249 ? 33.297 -46.681 -40.568 1.00 51.06 249 ARG A CA 1
ATOM 1904 C C . ARG A 1 249 ? 32.534 -46.704 -41.888 1.00 51.06 249 ARG A C 1
ATOM 1906 O O . ARG A 1 249 ? 31.444 -47.260 -41.964 1.00 51.06 249 ARG A O 1
ATOM 1913 N N . MET A 1 250 ? 33.116 -46.115 -42.924 1.00 48.97 250 MET A N 1
ATOM 1914 C CA . MET A 1 250 ? 32.716 -46.379 -44.299 1.00 48.97 250 MET A CA 1
ATOM 1915 C C . MET A 1 250 ? 33.180 -47.799 -44.616 1.00 48.97 250 MET A C 1
ATOM 1917 O O . MET A 1 250 ? 34.326 -48.023 -45.001 1.00 48.97 250 MET A O 1
ATOM 1921 N N . GLY A 1 251 ? 32.315 -48.782 -44.365 1.00 48.66 251 GLY A N 1
ATOM 1922 C CA . GLY A 1 251 ? 32.487 -50.098 -44.960 1.00 48.66 251 GLY A CA 1
ATOM 1923 C C . GLY A 1 251 ? 32.472 -49.911 -46.471 1.00 48.66 251 GLY A C 1
ATOM 1924 O O . GLY A 1 251 ? 31.485 -49.425 -47.017 1.00 48.66 251 GLY A O 1
ATOM 1925 N N . MET A 1 252 ? 33.579 -50.225 -47.139 1.00 50.69 252 MET A N 1
ATOM 1926 C CA . MET A 1 252 ? 33.610 -50.286 -48.593 1.00 50.69 252 MET A CA 1
ATOM 1927 C C . MET A 1 252 ? 32.764 -51.499 -48.988 1.00 50.69 252 MET A C 1
ATOM 1929 O O . MET A 1 252 ? 33.201 -52.639 -48.850 1.00 50.69 252 MET A O 1
ATOM 1933 N N . VAL A 1 253 ? 31.510 -51.247 -49.355 1.00 53.16 253 VAL A N 1
ATOM 1934 C CA . VAL A 1 253 ? 30.606 -52.266 -49.886 1.00 53.16 253 VAL A CA 1
ATOM 1935 C C . VAL A 1 253 ? 30.939 -52.396 -51.368 1.00 53.16 253 VAL A C 1
ATOM 1937 O O . VAL A 1 253 ? 30.880 -51.408 -52.102 1.00 53.16 253 VAL A O 1
ATOM 1940 N N . ASP A 1 254 ? 31.360 -53.582 -51.799 1.00 56.38 254 ASP A N 1
ATOM 1941 C CA . ASP A 1 254 ? 31.514 -53.864 -53.223 1.00 56.38 254 ASP A CA 1
ATOM 1942 C C . ASP A 1 254 ? 30.140 -53.901 -53.919 1.00 56.38 254 ASP A C 1
ATOM 1944 O O . ASP A 1 254 ? 29.089 -53.953 -53.278 1.00 56.38 254 ASP A O 1
ATOM 1948 N N . ALA A 1 255 ? 30.122 -53.868 -55.253 1.00 52.50 255 ALA A N 1
ATOM 1949 C CA . ALA A 1 255 ? 28.887 -53.831 -56.045 1.00 52.50 255 ALA A CA 1
ATOM 1950 C C . ALA A 1 255 ? 27.974 -55.074 -55.881 1.00 52.50 255 ALA A C 1
ATOM 1952 O O . ALA A 1 255 ? 26.932 -55.145 -56.530 1.00 52.50 255 ALA A O 1
ATOM 1953 N N . MET A 1 256 ? 28.338 -56.042 -55.028 1.00 53.72 256 MET A N 1
ATOM 1954 C CA . MET A 1 256 ? 27.539 -57.225 -54.695 1.00 53.72 256 MET A CA 1
ATOM 1955 C C . MET A 1 256 ? 27.211 -57.369 -53.197 1.00 53.72 256 MET A C 1
ATOM 1957 O O . MET A 1 256 ? 26.605 -58.366 -52.809 1.00 53.72 256 MET A O 1
ATOM 1961 N N . GLY A 1 257 ? 27.506 -56.368 -52.360 1.00 49.34 257 GLY A N 1
ATOM 1962 C CA . GLY A 1 257 ? 26.955 -56.285 -51.005 1.00 49.34 257 GLY A CA 1
ATOM 1963 C C . GLY A 1 257 ? 27.715 -57.038 -49.910 1.00 49.34 257 GLY A C 1
ATOM 1964 O O . GLY A 1 257 ? 27.158 -57.193 -48.825 1.00 49.34 257 GLY A O 1
ATOM 1965 N N . ASN A 1 258 ? 28.963 -57.472 -50.124 1.00 49.12 258 ASN A N 1
ATOM 1966 C CA . ASN A 1 258 ? 29.724 -58.187 -49.092 1.00 49.12 258 ASN A CA 1
ATOM 1967 C C . ASN A 1 258 ? 30.854 -57.332 -48.496 1.00 49.12 258 ASN A C 1
ATOM 1969 O O . ASN A 1 258 ? 31.741 -56.844 -49.190 1.00 49.12 258 ASN A O 1
ATOM 1973 N N . SER A 1 259 ? 30.855 -57.177 -47.167 1.00 43.38 259 SER A N 1
ATOM 1974 C CA . SER A 1 259 ? 31.906 -56.464 -46.433 1.00 43.38 259 SER A CA 1
ATOM 1975 C C . SER A 1 259 ? 33.112 -57.375 -46.170 1.00 43.38 259 SER A C 1
ATOM 1977 O O . SER A 1 259 ? 33.015 -58.297 -45.357 1.00 43.38 259 SER A O 1
ATOM 1979 N N . GLN A 1 260 ? 34.264 -57.112 -46.796 1.00 46.12 260 GLN A N 1
ATOM 1980 C CA . GLN A 1 260 ? 35.523 -57.753 -46.395 1.00 46.12 260 GLN A CA 1
ATOM 1981 C C . GLN A 1 260 ? 36.151 -57.062 -45.170 1.00 46.12 260 GLN A C 1
ATOM 1983 O O . GLN A 1 260 ? 36.124 -55.830 -45.068 1.00 46.12 260 GLN A O 1
ATOM 1988 N N . PRO A 1 261 ? 36.763 -57.820 -44.240 1.00 45.09 261 PRO A N 1
ATOM 1989 C CA . PRO A 1 261 ? 37.454 -57.242 -43.103 1.00 45.09 261 PRO A CA 1
ATOM 1990 C C . PRO A 1 261 ? 38.869 -56.793 -43.494 1.00 45.09 261 PRO A C 1
ATOM 1992 O O . PRO A 1 261 ? 39.794 -57.595 -43.568 1.00 45.09 261 PRO A O 1
ATOM 1995 N N . GLY A 1 262 ? 39.038 -55.476 -43.624 1.00 45.72 262 GLY A N 1
ATOM 1996 C CA . GLY A 1 262 ? 40.264 -54.795 -43.208 1.00 45.72 262 GLY A CA 1
ATOM 1997 C C . GLY A 1 262 ? 41.122 -54.178 -44.309 1.00 45.72 262 GLY A C 1
ATOM 1998 O O . GLY A 1 262 ? 41.729 -54.882 -45.099 1.00 45.72 262 GLY A O 1
ATOM 1999 N N . LEU A 1 263 ? 41.289 -52.855 -44.238 1.00 32.69 263 LEU A N 1
ATOM 2000 C CA . LEU A 1 263 ? 42.566 -52.176 -44.481 1.00 32.69 263 LEU A CA 1
ATOM 2001 C C . LEU A 1 263 ? 42.498 -50.775 -43.849 1.00 32.69 263 LEU A C 1
ATOM 2003 O O . LEU A 1 263 ? 41.704 -49.925 -44.246 1.00 32.69 263 LEU A O 1
ATOM 2007 N N . TRP A 1 264 ? 43.297 -50.552 -42.805 1.00 37.16 264 TRP A N 1
ATOM 2008 C CA . TRP A 1 264 ? 43.423 -49.259 -42.135 1.00 37.16 264 TRP A CA 1
ATOM 2009 C C . TRP A 1 264 ? 44.256 -48.319 -43.011 1.00 37.16 264 TRP A C 1
ATOM 2011 O O . TRP A 1 264 ? 45.483 -48.374 -42.991 1.00 37.16 264 TRP A O 1
ATOM 2021 N N . CYS A 1 265 ? 43.609 -47.434 -43.765 1.00 31.95 265 CYS A N 1
ATOM 2022 C CA . CYS A 1 265 ? 44.299 -46.313 -44.395 1.00 31.95 265 CYS A CA 1
ATOM 2023 C C . CYS A 1 265 ? 44.402 -45.151 -43.399 1.00 31.95 265 CYS A C 1
ATOM 2025 O O . CYS A 1 265 ? 43.457 -44.387 -43.215 1.00 31.95 265 CYS A O 1
ATOM 2027 N N . TRP A 1 266 ? 45.574 -44.989 -42.779 1.00 36.81 266 TRP A N 1
ATOM 2028 C CA . TRP A 1 266 ? 45.977 -43.705 -42.203 1.00 36.81 266 TRP A CA 1
ATOM 2029 C C . TRP A 1 266 ? 46.229 -42.723 -43.353 1.00 36.81 266 TRP A C 1
ATOM 2031 O O . TRP A 1 266 ? 47.323 -42.664 -43.918 1.00 36.81 266 TRP A O 1
ATOM 2041 N N . ALA A 1 267 ? 45.205 -41.959 -43.730 1.00 31.33 267 ALA A N 1
ATOM 2042 C CA . ALA A 1 267 ? 45.379 -40.810 -44.604 1.00 31.33 267 ALA A CA 1
ATOM 2043 C C . ALA A 1 267 ? 45.995 -39.660 -43.792 1.00 31.33 267 ALA A C 1
ATOM 2045 O O . ALA A 1 267 ? 45.343 -38.981 -43.005 1.00 31.33 267 ALA A O 1
ATOM 2046 N N . ARG A 1 268 ? 47.308 -39.544 -43.982 1.00 31.62 268 ARG A N 1
ATOM 2047 C CA . ARG A 1 268 ? 48.211 -38.414 -43.756 1.00 31.62 268 ARG A CA 1
ATOM 2048 C C . ARG A 1 268 ? 47.497 -37.063 -43.529 1.00 31.62 268 ARG A C 1
ATOM 2050 O O . ARG A 1 268 ? 46.837 -36.534 -44.418 1.00 31.62 268 ARG A O 1
ATOM 2057 N N . THR A 1 269 ? 47.711 -36.494 -42.346 1.00 35.56 269 THR A N 1
ATOM 2058 C CA . THR A 1 269 ? 47.455 -35.093 -41.984 1.00 35.56 269 THR A CA 1
ATOM 2059 C C . THR A 1 269 ? 48.034 -34.127 -43.029 1.00 35.56 269 THR A C 1
ATOM 2061 O O . THR A 1 269 ? 49.223 -34.238 -43.342 1.00 35.56 269 THR A O 1
ATOM 2064 N N . PRO A 1 270 ? 47.286 -33.119 -43.517 1.00 34.47 270 PRO A N 1
ATOM 2065 C CA . PRO A 1 270 ? 47.902 -31.894 -43.988 1.00 34.47 270 PRO A CA 1
ATOM 2066 C C . PRO A 1 270 ? 48.217 -31.020 -42.772 1.00 34.47 270 PRO A C 1
ATOM 2068 O O . PRO A 1 270 ? 47.356 -30.729 -41.941 1.00 34.47 270 PRO A O 1
ATOM 2071 N N . ALA A 1 271 ? 49.486 -30.641 -42.665 1.00 32.81 271 ALA A N 1
ATOM 2072 C CA . ALA A 1 271 ? 49.998 -29.713 -41.677 1.00 32.81 271 ALA A CA 1
ATOM 2073 C C . ALA A 1 271 ? 49.188 -28.406 -41.684 1.00 32.81 271 ALA A C 1
ATOM 2075 O O . ALA A 1 271 ? 49.273 -27.622 -42.626 1.00 32.81 271 ALA A O 1
ATOM 2076 N N . TRP A 1 272 ? 48.435 -28.156 -40.614 1.00 31.53 272 TRP A N 1
ATOM 2077 C CA . TRP A 1 272 ? 48.072 -26.797 -40.236 1.00 31.53 272 TRP A CA 1
ATOM 2078 C C . TRP A 1 272 ? 49.218 -26.243 -39.399 1.00 31.53 272 TRP A C 1
ATOM 2080 O O . TRP A 1 272 ? 49.395 -26.575 -38.229 1.00 31.53 272 TRP A O 1
ATOM 2090 N N . THR A 1 273 ? 50.047 -25.435 -40.048 1.00 30.28 273 THR A N 1
ATOM 2091 C CA . THR A 1 273 ? 50.995 -24.537 -39.400 1.00 30.28 273 THR A CA 1
ATOM 2092 C C . THR A 1 273 ? 50.227 -23.563 -38.511 1.00 30.28 273 THR A C 1
ATOM 2094 O O . THR A 1 273 ? 49.599 -22.625 -39.000 1.00 30.28 273 THR A O 1
ATOM 2097 N N . SER A 1 274 ? 50.281 -23.787 -37.200 1.00 34.28 274 SER A N 1
ATOM 2098 C CA . SER A 1 274 ? 49.896 -22.804 -36.190 1.00 34.28 274 SER A CA 1
ATOM 2099 C C . SER A 1 274 ? 50.746 -21.533 -36.350 1.00 34.28 274 SER A C 1
ATOM 2101 O O . SER A 1 274 ? 51.974 -21.646 -36.401 1.00 34.28 274 SER A O 1
ATOM 2103 N N . PRO A 1 275 ? 50.167 -20.320 -36.376 1.00 38.75 275 PRO A N 1
ATOM 2104 C CA . PRO A 1 275 ? 50.943 -19.119 -36.101 1.00 38.75 275 PRO A CA 1
ATOM 2105 C C . PRO A 1 275 ? 51.354 -19.107 -34.614 1.00 38.75 275 PRO A C 1
ATOM 2107 O O . PRO A 1 275 ? 50.596 -19.576 -33.759 1.00 38.75 275 PRO A O 1
ATOM 2110 N N . PRO A 1 276 ? 52.553 -18.604 -34.271 1.00 35.03 276 PRO A N 1
ATOM 2111 C CA . PRO A 1 276 ? 53.064 -18.670 -32.910 1.00 35.03 276 PRO A CA 1
ATOM 2112 C C . PRO A 1 276 ? 52.242 -17.788 -31.963 1.00 35.03 276 PRO A C 1
ATOM 2114 O O . PRO A 1 276 ? 52.105 -16.579 -32.167 1.00 35.03 276 PRO A O 1
ATOM 2117 N N . MET A 1 277 ? 51.752 -18.400 -30.880 1.00 30.22 277 MET A N 1
ATOM 2118 C CA . MET A 1 277 ? 51.332 -17.690 -29.675 1.00 30.22 277 MET A CA 1
ATOM 2119 C C . MET A 1 277 ? 52.494 -16.824 -29.180 1.00 30.22 277 MET A C 1
ATOM 2121 O O . MET A 1 277 ? 53.557 -17.332 -28.818 1.00 30.22 277 MET A O 1
ATOM 2125 N N . ARG A 1 278 ? 52.282 -15.507 -29.125 1.00 32.78 278 ARG A N 1
ATOM 2126 C CA . ARG A 1 278 ? 53.106 -14.626 -28.297 1.00 32.78 278 ARG A CA 1
ATOM 2127 C C . ARG A 1 278 ? 52.808 -14.931 -26.824 1.00 32.78 278 ARG A C 1
ATOM 2129 O O . ARG A 1 278 ? 51.634 -14.940 -26.454 1.00 32.78 278 ARG A O 1
ATOM 2136 N N . PRO A 1 279 ? 53.820 -15.126 -25.967 1.00 31.27 279 PRO A N 1
ATOM 2137 C CA . PRO A 1 279 ? 53.599 -15.202 -24.534 1.00 31.27 279 PRO A CA 1
ATOM 2138 C C . PRO A 1 279 ? 53.314 -13.789 -24.012 1.00 31.27 279 PRO A C 1
ATOM 2140 O O . PRO A 1 279 ? 54.187 -12.924 -24.070 1.00 31.27 279 PRO A O 1
ATOM 2143 N N . LEU A 1 280 ? 52.107 -13.535 -23.493 1.00 31.09 280 LEU A N 1
ATOM 2144 C CA . LEU A 1 280 ? 51.917 -12.400 -22.592 1.00 31.09 280 LEU A CA 1
ATOM 2145 C C . LEU A 1 280 ? 52.368 -12.846 -21.202 1.00 31.09 280 LEU A C 1
ATOM 2147 O O . LEU A 1 280 ? 51.676 -13.560 -20.478 1.00 31.09 280 LEU A O 1
ATOM 2151 N N . SER A 1 281 ? 53.593 -12.466 -20.874 1.00 31.39 281 SER A N 1
ATOM 2152 C CA . SER A 1 281 ? 54.171 -12.588 -19.551 1.00 31.39 281 SER A CA 1
ATOM 2153 C C . SER A 1 281 ? 53.397 -11.763 -18.519 1.00 31.39 281 SER A C 1
ATOM 2155 O O . SER A 1 281 ? 53.015 -10.622 -18.766 1.00 31.39 281 SER A O 1
ATOM 2157 N N . SER A 1 282 ? 53.292 -12.352 -17.327 1.00 29.69 282 SER A N 1
ATOM 2158 C CA . SER A 1 282 ? 53.136 -11.723 -16.011 1.00 29.69 282 SER A CA 1
ATOM 2159 C C . SER A 1 282 ? 51.860 -10.925 -15.722 1.00 29.69 282 SER A C 1
ATOM 2161 O O . SER A 1 282 ? 51.842 -9.702 -15.820 1.00 29.69 282 SER A O 1
ATOM 2163 N N . TRP A 1 283 ? 50.869 -11.598 -15.134 1.00 28.39 283 TRP A N 1
ATOM 2164 C CA . TRP A 1 283 ? 50.163 -11.036 -13.980 1.00 28.39 283 TRP A CA 1
ATOM 2165 C C . TRP A 1 283 ? 50.653 -11.767 -12.734 1.00 28.39 283 TRP A C 1
ATOM 2167 O O . TRP A 1 283 ? 50.337 -12.930 -12.494 1.00 28.39 283 TRP A O 1
ATOM 2177 N N . ARG A 1 284 ? 51.522 -11.088 -11.978 1.00 28.84 284 ARG A N 1
ATOM 2178 C CA . ARG A 1 284 ? 51.949 -11.528 -10.652 1.00 28.84 284 ARG A CA 1
ATOM 2179 C C . ARG A 1 284 ? 50.736 -11.522 -9.732 1.00 28.84 284 ARG A C 1
ATOM 2181 O O . ARG A 1 284 ? 50.131 -10.485 -9.488 1.00 28.84 284 ARG A O 1
ATOM 2188 N N . SER A 1 285 ? 50.473 -12.690 -9.173 1.00 32.72 285 SER A N 1
ATOM 2189 C CA . SER A 1 285 ? 49.827 -12.892 -7.886 1.00 32.72 285 SER A CA 1
ATOM 2190 C C . SER A 1 285 ? 50.387 -11.939 -6.822 1.00 32.72 285 SER A C 1
ATOM 2192 O O . SER A 1 285 ? 51.583 -11.969 -6.520 1.00 32.72 285 SER A O 1
ATOM 2194 N N . GLY A 1 286 ? 49.505 -11.141 -6.225 1.00 29.00 286 GLY A N 1
ATOM 2195 C CA . GLY A 1 286 ? 49.737 -10.402 -4.988 1.00 29.00 286 GLY A CA 1
ATOM 2196 C C . GLY A 1 286 ? 48.475 -10.489 -4.120 1.00 29.00 286 GLY A C 1
ATOM 2197 O O . GLY A 1 286 ? 47.392 -10.200 -4.624 1.00 29.00 286 GLY A O 1
ATOM 2198 N N . PRO A 1 287 ? 48.563 -10.931 -2.853 1.00 33.47 287 PRO A N 1
ATOM 2199 C CA . PRO A 1 287 ? 47.392 -11.200 -2.028 1.00 33.47 287 PRO A CA 1
ATOM 2200 C C . PRO A 1 287 ? 46.796 -9.893 -1.491 1.00 33.47 287 PRO A C 1
ATOM 2202 O O . PRO A 1 287 ? 47.465 -9.149 -0.769 1.00 33.47 287 PRO A O 1
ATOM 2205 N N . ALA A 1 288 ? 45.520 -9.631 -1.784 1.00 31.53 288 ALA A N 1
ATOM 2206 C CA . ALA A 1 288 ? 44.751 -8.600 -1.094 1.00 31.53 288 ALA A CA 1
ATOM 2207 C C . ALA A 1 288 ? 44.426 -9.092 0.325 1.00 31.53 288 ALA A C 1
ATOM 2209 O O . ALA A 1 288 ? 43.450 -9.790 0.590 1.00 31.53 288 ALA A O 1
ATOM 2210 N N . ARG A 1 289 ? 45.342 -8.763 1.231 1.00 29.80 289 ARG A N 1
ATOM 2211 C CA . ARG A 1 289 ? 45.260 -8.958 2.673 1.00 29.80 289 ARG A CA 1
ATOM 2212 C C . ARG A 1 289 ? 44.085 -8.137 3.225 1.00 29.80 289 ARG A C 1
ATOM 2214 O O . ARG A 1 289 ? 44.186 -6.916 3.309 1.00 29.80 289 ARG A O 1
ATOM 2221 N N . TRP A 1 290 ? 43.013 -8.806 3.648 1.00 29.83 290 TRP A N 1
ATOM 2222 C CA . TRP A 1 290 ? 42.040 -8.239 4.583 1.00 29.83 290 TRP A CA 1
ATOM 2223 C C . TRP A 1 290 ? 42.784 -7.876 5.875 1.00 29.83 290 TRP A C 1
ATOM 2225 O O . TRP A 1 290 ? 43.297 -8.754 6.570 1.00 29.83 290 TRP A O 1
ATOM 2235 N N . ARG A 1 291 ? 42.905 -6.580 6.181 1.00 27.72 291 ARG A N 1
ATOM 2236 C CA . ARG A 1 291 ? 43.288 -6.115 7.517 1.00 27.72 291 ARG A CA 1
ATOM 2237 C C . ARG A 1 291 ? 42.018 -5.795 8.286 1.00 27.72 291 ARG A C 1
ATOM 2239 O O . ARG A 1 291 ? 41.408 -4.754 8.088 1.00 27.72 291 ARG A O 1
ATOM 2246 N N . SER A 1 292 ? 41.676 -6.701 9.189 1.00 31.50 292 SER A N 1
ATOM 2247 C CA . SER A 1 292 ? 41.010 -6.376 10.440 1.00 31.50 292 SER A CA 1
ATOM 2248 C C . SER A 1 292 ? 41.901 -5.431 11.255 1.00 31.50 292 SER A C 1
ATOM 2250 O O . SER A 1 292 ? 43.043 -5.775 11.567 1.00 31.50 292 SER A O 1
ATOM 2252 N N . THR A 1 293 ? 41.381 -4.268 11.631 1.00 29.66 293 THR A N 1
ATOM 2253 C CA . THR A 1 293 ? 41.942 -3.431 12.700 1.00 29.66 293 THR A CA 1
AT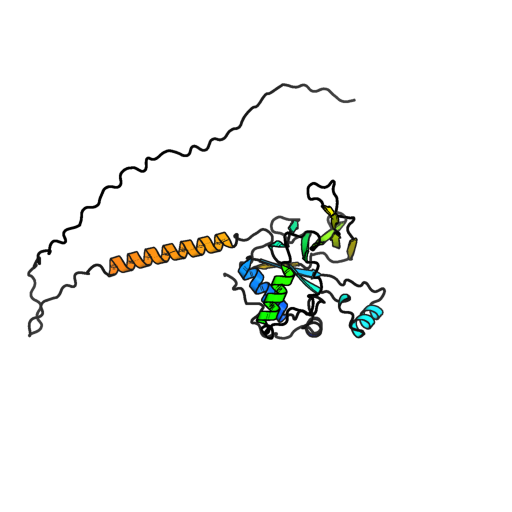OM 2254 C C . THR A 1 293 ? 40.835 -3.078 13.689 1.00 29.66 293 THR A C 1
ATOM 2256 O O . THR A 1 293 ? 40.244 -2.009 13.627 1.00 29.66 293 THR A O 1
ATOM 2259 N N . GLY A 1 294 ? 40.547 -4.009 14.594 1.00 32.28 294 GLY A N 1
ATOM 2260 C CA . GLY A 1 294 ? 40.592 -3.729 16.036 1.00 32.28 294 GLY A CA 1
ATOM 2261 C C . GLY A 1 294 ? 41.805 -4.488 16.613 1.00 32.28 294 GLY A C 1
ATOM 2262 O O . GLY A 1 294 ? 42.418 -5.234 15.842 1.00 32.28 294 GLY A O 1
ATOM 2263 N N . PRO A 1 295 ? 42.178 -4.386 17.906 1.00 40.78 295 PRO A N 1
ATOM 2264 C CA . PRO A 1 295 ? 41.447 -3.796 19.030 1.00 40.78 295 PRO A CA 1
ATOM 2265 C C . PRO A 1 295 ? 42.317 -2.883 19.930 1.00 40.78 295 PRO A C 1
ATOM 2267 O O . PRO A 1 295 ? 43.528 -2.764 19.766 1.00 40.78 295 PRO A O 1
ATOM 2270 N N . GLY A 1 296 ? 41.695 -2.279 20.942 1.00 27.30 296 GLY A N 1
ATOM 2271 C CA . GLY A 1 296 ? 42.391 -1.556 22.005 1.00 27.30 296 GLY A CA 1
ATOM 2272 C C . GLY A 1 296 ? 41.637 -1.637 23.325 1.00 27.30 296 GLY A C 1
ATOM 2273 O O . GLY A 1 296 ? 41.110 -0.638 23.797 1.00 27.30 296 GLY A O 1
ATOM 2274 N N . CYS A 1 297 ? 41.578 -2.833 23.914 1.00 27.88 297 CYS A N 1
ATOM 2275 C CA . CYS A 1 297 ? 41.226 -3.011 25.319 1.00 27.88 297 CYS A CA 1
ATOM 2276 C C . CYS A 1 297 ? 42.208 -2.226 26.204 1.00 27.88 297 CYS A C 1
ATOM 2278 O O . CYS A 1 297 ? 43.416 -2.461 26.150 1.00 27.88 297 CYS A O 1
ATOM 2280 N N . ARG A 1 298 ? 41.691 -1.371 27.088 1.00 28.36 298 ARG A N 1
ATOM 2281 C CA . ARG A 1 298 ? 42.308 -1.135 28.396 1.00 28.36 298 ARG A CA 1
ATOM 2282 C C . ARG A 1 298 ? 41.279 -1.405 29.477 1.00 28.36 298 ARG A C 1
ATOM 2284 O O . ARG A 1 298 ? 40.283 -0.710 29.616 1.00 28.36 298 ARG A O 1
ATOM 2291 N N . SER A 1 299 ? 41.571 -2.468 30.204 1.00 28.50 299 SER A N 1
ATOM 2292 C CA . SER A 1 299 ? 41.072 -2.801 31.523 1.00 28.50 299 SER A CA 1
ATOM 2293 C C . SER A 1 299 ? 41.475 -1.738 32.549 1.00 28.50 299 SER A C 1
ATOM 2295 O O . SER A 1 299 ? 42.661 -1.429 32.674 1.00 28.50 299 SER A O 1
ATOM 2297 N N . SER A 1 300 ? 40.518 -1.282 33.351 1.00 29.39 300 SER A N 1
ATOM 2298 C CA . SER A 1 300 ? 40.761 -0.855 34.732 1.00 29.39 300 SER A CA 1
ATOM 2299 C C . SER A 1 300 ? 39.572 -1.276 35.601 1.00 29.39 300 SER A C 1
ATOM 2301 O O . SER A 1 300 ? 38.508 -0.668 35.581 1.00 29.39 300 SER A O 1
ATOM 2303 N N . THR A 1 301 ? 39.766 -2.415 36.254 1.00 30.58 301 THR A N 1
ATOM 2304 C CA . THR A 1 301 ? 39.433 -2.771 37.641 1.00 30.58 301 THR A CA 1
ATOM 2305 C C . THR A 1 301 ? 38.515 -1.820 38.448 1.00 30.58 301 THR A C 1
ATOM 2307 O O . THR A 1 301 ? 38.895 -0.688 38.725 1.00 30.58 301 THR A O 1
ATOM 2310 N N . THR A 1 302 ? 37.336 -2.357 38.808 1.00 34.69 302 THR A N 1
ATOM 2311 C CA . THR A 1 302 ? 36.528 -2.348 40.069 1.00 34.69 302 THR A CA 1
ATOM 2312 C C . THR A 1 302 ? 36.931 -1.447 41.269 1.00 34.69 302 THR A C 1
ATOM 2314 O O . THR A 1 302 ? 38.117 -1.161 41.409 1.00 34.69 302 THR A O 1
ATOM 2317 N N . PRO A 1 303 ? 36.015 -1.090 42.223 1.00 35.38 303 PRO A N 1
ATOM 2318 C CA . PRO A 1 303 ? 35.058 -2.009 42.875 1.00 35.38 303 PRO A CA 1
ATOM 2319 C C . PRO A 1 303 ? 33.650 -1.488 43.256 1.00 35.38 303 PRO A C 1
ATOM 2321 O O . PRO A 1 303 ? 33.330 -0.305 43.207 1.00 35.38 303 PRO A O 1
ATOM 2324 N N . CYS A 1 304 ? 32.831 -2.460 43.669 1.00 28.55 304 CYS A N 1
ATOM 2325 C CA . CYS A 1 304 ? 31.546 -2.360 44.359 1.00 28.55 304 CYS A CA 1
ATOM 2326 C C . CYS A 1 304 ? 31.558 -1.473 45.620 1.00 28.55 304 CYS A C 1
ATOM 2328 O O . CYS A 1 304 ? 32.474 -1.586 46.431 1.00 28.55 304 CYS A O 1
ATOM 2330 N N . ALA A 1 305 ? 30.459 -0.747 45.853 1.00 30.59 305 ALA A N 1
ATOM 2331 C CA . ALA A 1 305 ? 29.861 -0.461 47.169 1.00 30.59 305 ALA A CA 1
ATOM 2332 C C . ALA A 1 305 ? 28.420 0.050 46.923 1.00 30.59 305 ALA A C 1
ATOM 2334 O O . ALA A 1 305 ? 28.237 0.999 46.172 1.00 30.59 305 ALA A O 1
ATOM 2335 N N . VAL A 1 306 ? 27.386 -0.740 47.236 1.00 30.05 306 VAL A N 1
ATOM 2336 C CA . VAL A 1 306 ? 26.592 -0.706 48.485 1.00 30.05 306 VAL A CA 1
ATOM 2337 C C . VAL A 1 306 ? 25.630 0.493 48.545 1.00 30.05 306 VAL A C 1
ATOM 2339 O O . VAL A 1 306 ? 26.048 1.644 48.604 1.00 30.05 306 VAL A O 1
ATOM 2342 N N . MET A 1 307 ? 24.334 0.154 48.527 1.00 30.95 307 MET A N 1
ATOM 2343 C CA . MET A 1 307 ? 23.183 1.000 48.872 1.00 30.95 307 MET A CA 1
ATOM 2344 C C . MET A 1 307 ? 23.354 1.671 50.241 1.00 30.95 307 MET A C 1
ATOM 2346 O O . MET A 1 307 ? 24.053 1.156 51.116 1.00 30.95 307 MET A O 1
ATOM 2350 N N . PRO A 1 308 ? 22.650 2.780 50.452 1.00 45.12 308 PRO A N 1
ATOM 2351 C CA . PRO A 1 308 ? 21.472 2.686 51.319 1.00 45.12 308 PRO A CA 1
ATOM 2352 C C . PRO A 1 308 ? 20.164 3.060 50.614 1.00 45.12 308 PRO A C 1
ATOM 2354 O O . PRO A 1 308 ? 20.192 3.925 49.711 1.00 45.12 308 PRO A O 1
#

Secondary structure (DSSP, 8-state):
--PPTTTTTSPPPPS--HHHHTTTT-TTSSS--HHHHHHHHHHHHHHHSEEEEEEEPPSS--SSHHHHHHHHHTT-GGGS-EEEEEEGGGEEEEE-SSTTS--SEEEEEEE------S----S---SHHHHHHHHHHHHH--TT-GGGEEEEEEEEEEETTEEEEEEEEEE-EEE-TTSTTSEEE---EEEEEET--S--EEEEESS---TT-S--HHHHHHHHHHHHHHHHHHHHHHHHHHHS----------TT-----------------PPPPP------------------------------